Protein AF-A0A7R9AA98-F1 (afdb_monomer_lite)

Structure (mmCIF, N/CA/C/O backbone):
data_AF-A0A7R9AA98-F1
#
_entry.id   AF-A0A7R9AA98-F1
#
loop_
_atom_site.group_PDB
_atom_site.id
_atom_site.type_symbol
_atom_site.label_atom_id
_atom_site.label_alt_id
_atom_site.label_comp_id
_atom_site.label_asym_id
_atom_site.label_entity_id
_atom_site.label_seq_id
_atom_site.pdbx_PDB_ins_code
_atom_site.Cartn_x
_atom_site.Cartn_y
_atom_site.Cartn_z
_atom_site.occupancy
_atom_site.B_iso_or_equiv
_atom_site.auth_seq_id
_atom_site.auth_comp_id
_atom_site.auth_asym_id
_atom_site.auth_atom_id
_atom_site.pdbx_PDB_model_num
ATOM 1 N N . MET A 1 1 ? 6.775 -13.721 -20.027 1.00 54.47 1 MET A N 1
ATOM 2 C CA . MET A 1 1 ? 5.760 -14.195 -19.053 1.00 54.47 1 MET A CA 1
ATOM 3 C C . MET A 1 1 ? 6.266 -14.279 -17.612 1.00 54.47 1 MET A C 1
ATOM 5 O O . MET A 1 1 ? 5.524 -13.850 -16.743 1.00 54.47 1 MET A O 1
ATOM 9 N N . SER A 1 2 ? 7.478 -14.776 -17.312 1.00 56.75 2 SER A N 1
ATOM 10 C CA . SER A 1 2 ? 7.948 -14.855 -15.909 1.00 56.75 2 SER A CA 1
ATOM 11 C C . SER A 1 2 ? 8.065 -13.485 -15.224 1.00 56.75 2 SER A C 1
ATOM 13 O O . SER A 1 2 ? 7.594 -13.340 -14.107 1.00 56.75 2 SER A O 1
ATOM 15 N N . LYS A 1 3 ? 8.590 -12.465 -15.919 1.00 61.47 3 LYS A N 1
ATOM 16 C CA . LYS A 1 3 ? 8.727 -11.099 -15.374 1.00 61.47 3 LYS A CA 1
ATOM 17 C C . LYS A 1 3 ? 7.393 -10.374 -15.140 1.00 61.47 3 LYS A C 1
ATOM 19 O O . LYS A 1 3 ? 7.282 -9.539 -14.260 1.00 61.47 3 LYS A O 1
ATOM 24 N N . PHE A 1 4 ? 6.356 -10.736 -15.896 1.00 61.41 4 PHE A N 1
ATOM 25 C CA . PHE A 1 4 ? 5.006 -10.214 -15.679 1.00 61.41 4 PHE A CA 1
ATOM 26 C C . PHE A 1 4 ? 4.422 -1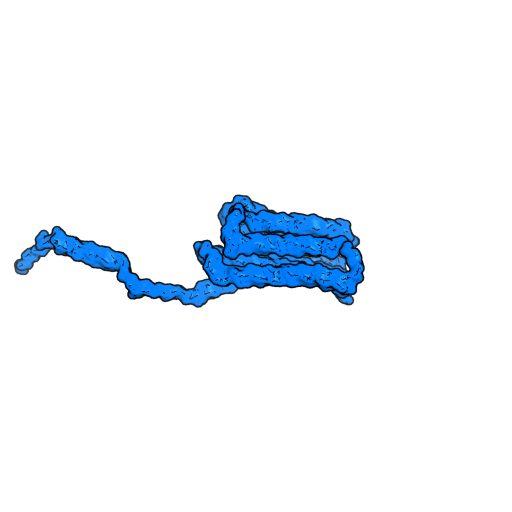0.715 -14.349 1.00 61.41 4 PHE A C 1
ATOM 28 O O . PHE A 1 4 ? 3.858 -9.936 -13.588 1.00 61.41 4 PHE A O 1
ATOM 35 N N . ARG A 1 5 ? 4.599 -12.009 -14.039 1.00 61.44 5 ARG A N 1
ATOM 36 C CA . ARG A 1 5 ? 4.101 -12.604 -12.786 1.00 61.44 5 ARG A CA 1
ATOM 37 C C . ARG A 1 5 ? 4.734 -11.961 -11.551 1.00 61.44 5 ARG A C 1
ATOM 39 O O . ARG A 1 5 ? 3.989 -11.625 -10.640 1.00 61.44 5 ARG A O 1
ATOM 46 N N . ALA A 1 6 ? 6.039 -11.703 -11.615 1.00 61.97 6 ALA A N 1
ATOM 47 C CA . ALA A 1 6 ? 6.842 -11.023 -10.595 1.00 61.97 6 ALA A CA 1
ATOM 48 C C . ALA A 1 6 ? 6.280 -9.661 -10.132 1.00 61.97 6 ALA A C 1
ATOM 50 O O . ALA A 1 6 ? 6.490 -9.252 -8.997 1.00 61.97 6 ALA A O 1
ATOM 51 N N . HIS A 1 7 ? 5.519 -8.952 -10.973 1.00 64.19 7 HIS A N 1
ATOM 52 C CA . HIS A 1 7 ? 4.905 -7.673 -10.588 1.00 64.19 7 HIS A CA 1
ATOM 53 C C . HIS A 1 7 ? 3.415 -7.781 -10.243 1.00 64.19 7 HIS A C 1
ATOM 55 O O . HIS A 1 7 ? 2.906 -6.986 -9.457 1.00 64.19 7 HIS A O 1
ATOM 61 N N . VAL A 1 8 ? 2.689 -8.773 -10.763 1.00 73.06 8 VAL A N 1
ATOM 62 C CA . VAL A 1 8 ? 1.265 -8.931 -10.421 1.00 73.06 8 VAL A CA 1
ATOM 63 C C . VAL A 1 8 ? 1.083 -9.520 -9.020 1.00 73.06 8 VAL A C 1
ATOM 65 O O . VAL A 1 8 ? 0.174 -9.093 -8.300 1.00 73.06 8 VAL A O 1
ATOM 68 N N . SER A 1 9 ? 1.936 -10.464 -8.601 1.00 75.00 9 SER A N 1
ATOM 69 C CA . SER A 1 9 ? 1.816 -11.106 -7.285 1.00 75.00 9 SER A CA 1
ATOM 70 C C . SER A 1 9 ? 2.019 -10.130 -6.113 1.00 75.00 9 SER A C 1
ATOM 72 O O . SER A 1 9 ? 1.154 -10.121 -5.229 1.00 75.00 9 SER A O 1
ATOM 74 N N . PRO A 1 10 ? 3.052 -9.257 -6.063 1.00 73.06 10 PRO A N 1
ATOM 75 C CA . PRO A 1 10 ? 3.223 -8.342 -4.936 1.00 73.06 10 PRO A CA 1
ATOM 76 C C . PRO A 1 10 ? 2.143 -7.262 -4.914 1.00 73.06 10 PRO A C 1
ATOM 78 O O . PRO A 1 10 ? 1.623 -6.922 -3.852 1.00 73.06 10 PRO A O 1
ATOM 81 N N . GLY A 1 11 ? 1.752 -6.758 -6.087 1.00 74.94 11 GLY A N 1
ATOM 82 C CA . GLY A 1 11 ? 0.711 -5.743 -6.182 1.00 74.94 11 GLY A CA 1
ATOM 83 C C . GLY A 1 11 ? -0.654 -6.250 -5.705 1.00 74.94 11 GLY A C 1
ATOM 84 O O . GLY A 1 11 ? -1.335 -5.570 -4.938 1.00 74.94 11 GLY A O 1
ATOM 85 N N . THR A 1 12 ? -1.020 -7.487 -6.059 1.00 80.94 12 THR A N 1
ATOM 86 C CA . THR A 1 12 ? -2.267 -8.118 -5.586 1.00 80.94 12 THR A CA 1
ATOM 87 C C . THR A 1 12 ? -2.264 -8.296 -4.068 1.00 80.94 12 THR A C 1
ATOM 89 O O . THR A 1 12 ? -3.269 -8.022 -3.408 1.00 80.94 12 THR A O 1
ATOM 92 N N . LEU A 1 13 ? -1.124 -8.704 -3.499 1.00 79.12 13 LEU A N 1
ATOM 93 C CA . LEU A 1 13 ? -0.964 -8.844 -2.054 1.00 79.12 13 LEU A CA 1
ATOM 94 C C . LEU A 1 13 ? -1.163 -7.504 -1.333 1.00 79.12 13 LEU A C 1
ATOM 96 O O . LEU A 1 13 ? -1.912 -7.438 -0.360 1.00 79.12 13 LEU A O 1
ATOM 100 N N . LEU A 1 14 ? -0.542 -6.432 -1.827 1.00 80.38 14 LEU A N 1
ATOM 101 C CA . LEU A 1 14 ? -0.674 -5.094 -1.244 1.00 80.38 14 LEU A CA 1
ATOM 102 C C . LEU A 1 14 ? -2.112 -4.563 -1.315 1.00 80.38 14 LEU A C 1
ATOM 104 O O . LEU A 1 14 ? -2.577 -3.961 -0.348 1.00 80.38 14 LEU A O 1
ATOM 108 N N . VAL A 1 15 ? -2.847 -4.841 -2.399 1.00 82.06 15 VAL A N 1
ATOM 109 C CA . VAL A 1 15 ? -4.281 -4.511 -2.488 1.00 82.06 15 VAL A CA 1
ATOM 110 C C . VAL A 1 15 ? -5.082 -5.265 -1.425 1.00 82.06 15 VAL A C 1
ATOM 112 O O . VAL A 1 15 ? -5.871 -4.653 -0.706 1.00 82.06 15 VAL A O 1
ATOM 115 N N . ALA A 1 16 ? -4.866 -6.575 -1.279 1.00 81.44 16 ALA A N 1
ATOM 116 C CA . ALA A 1 16 ? -5.570 -7.382 -0.282 1.00 81.44 16 ALA A CA 1
ATOM 117 C C . ALA A 1 16 ? -5.288 -6.900 1.152 1.00 81.44 16 ALA A C 1
ATOM 119 O O . ALA A 1 16 ? -6.210 -6.745 1.955 1.00 81.44 16 ALA A O 1
ATOM 120 N N . VAL A 1 17 ? -4.022 -6.599 1.452 1.00 80.62 17 VAL A N 1
ATOM 121 C CA . VAL A 1 17 ? -3.592 -6.023 2.732 1.00 80.62 17 VAL A CA 1
ATOM 122 C C . VAL A 1 17 ? -4.244 -4.656 2.966 1.00 80.62 17 VAL A C 1
ATOM 124 O O . VAL A 1 17 ? -4.801 -4.427 4.039 1.00 80.62 17 VAL A O 1
ATOM 127 N N . GLY A 1 18 ? -4.238 -3.771 1.964 1.00 77.69 18 GLY A N 1
ATOM 128 C CA . GLY A 1 18 ? -4.857 -2.447 2.048 1.00 77.69 18 GLY A CA 1
ATOM 129 C C . GLY A 1 18 ? -6.360 -2.509 2.334 1.00 77.69 18 GLY A C 1
ATOM 130 O O . GLY A 1 18 ? -6.847 -1.786 3.202 1.00 77.69 18 GLY A O 1
ATOM 131 N N . LEU A 1 19 ? -7.089 -3.420 1.676 1.00 83.50 19 LEU A N 1
ATOM 132 C CA . LEU A 1 19 ? -8.516 -3.650 1.939 1.00 83.50 19 LEU A CA 1
ATOM 133 C C . LEU A 1 19 ? -8.753 -4.161 3.366 1.00 83.50 19 LEU A C 1
ATOM 135 O O . LEU A 1 19 ? -9.662 -3.684 4.047 1.00 83.50 19 LEU A O 1
ATOM 139 N N . GLY A 1 20 ? -7.923 -5.098 3.835 1.00 79.31 20 GLY A N 1
ATOM 140 C CA . GLY A 1 20 ? -8.004 -5.631 5.196 1.00 79.31 20 GLY A CA 1
ATOM 141 C C . GLY A 1 20 ? -7.784 -4.556 6.266 1.00 79.31 20 GLY A C 1
ATOM 142 O O . GLY A 1 20 ? -8.587 -4.431 7.192 1.00 79.31 20 GLY A O 1
ATOM 143 N N . MET A 1 21 ? -6.744 -3.732 6.103 1.00 81.12 21 MET A N 1
ATOM 144 C CA . MET A 1 21 ? -6.426 -2.622 7.012 1.00 81.12 21 MET A CA 1
ATOM 145 C C . MET A 1 21 ? -7.511 -1.539 7.016 1.00 81.12 21 MET A C 1
ATOM 147 O O . MET A 1 21 ? -7.868 -1.019 8.079 1.00 81.12 21 MET A O 1
ATOM 151 N N . ALA A 1 22 ? -8.061 -1.211 5.843 1.00 81.25 22 ALA A N 1
ATOM 152 C CA . ALA A 1 22 ? -9.150 -0.251 5.728 1.00 81.25 22 ALA A CA 1
ATOM 153 C C . ALA A 1 22 ? -10.386 -0.751 6.485 1.00 81.25 22 ALA A C 1
ATOM 155 O O . ALA A 1 22 ? -10.934 -0.021 7.308 1.00 81.25 22 ALA A O 1
ATOM 156 N N . TRP A 1 23 ? -10.779 -2.012 6.279 1.00 81.81 23 TRP A N 1
ATOM 157 C CA . TRP A 1 23 ? -11.936 -2.605 6.950 1.00 81.81 23 TRP A CA 1
ATOM 158 C C . TRP A 1 23 ? -11.793 -2.543 8.474 1.00 81.81 23 TRP A C 1
ATOM 160 O O . TRP A 1 23 ? -12.709 -2.109 9.170 1.00 81.81 23 TRP A O 1
ATOM 170 N N . GLU A 1 24 ? -10.631 -2.939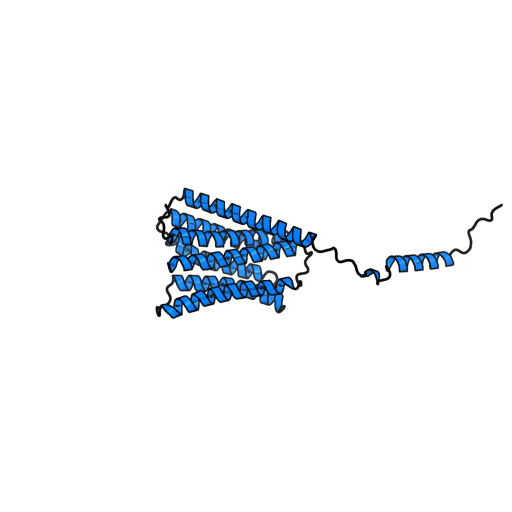 8.999 1.00 78.50 24 GLU A N 1
ATOM 171 C CA . GLU A 1 24 ? -10.348 -2.932 10.436 1.00 78.50 24 GLU A CA 1
ATOM 172 C C . GLU A 1 24 ? -10.413 -1.523 11.028 1.00 78.50 24 GLU A C 1
ATOM 174 O O . GLU A 1 24 ? -10.991 -1.323 12.098 1.00 78.50 24 GLU A O 1
ATOM 179 N N . THR A 1 25 ? -9.853 -0.541 10.322 1.00 80.38 25 THR A N 1
ATOM 180 C CA . THR A 1 25 ? -9.847 0.852 10.775 1.00 80.38 25 THR A CA 1
ATOM 181 C C . THR A 1 25 ? -11.273 1.393 10.879 1.00 80.38 25 THR A C 1
ATOM 183 O O . THR A 1 25 ? -11.637 1.976 11.901 1.00 80.38 25 THR A O 1
ATOM 186 N N . VAL A 1 26 ? -12.111 1.131 9.871 1.00 79.81 26 VAL A N 1
ATOM 187 C CA . VAL A 1 26 ? -13.520 1.549 9.869 1.00 79.81 26 VAL A CA 1
ATOM 188 C C . VAL A 1 26 ? -14.320 0.830 10.955 1.00 79.81 26 VAL A C 1
ATOM 190 O O . VAL A 1 26 ? -15.074 1.466 11.694 1.00 79.81 26 VAL A O 1
ATOM 193 N N . ALA A 1 27 ? -14.138 -0.486 11.093 1.00 77.69 27 ALA A N 1
ATOM 194 C CA . ALA A 1 27 ? -14.834 -1.275 12.104 1.00 77.69 27 ALA A CA 1
ATOM 195 C C . ALA A 1 27 ? -14.499 -0.796 13.526 1.00 77.69 27 ALA A C 1
ATOM 197 O O . ALA A 1 27 ? -15.402 -0.633 14.346 1.00 77.69 27 ALA A O 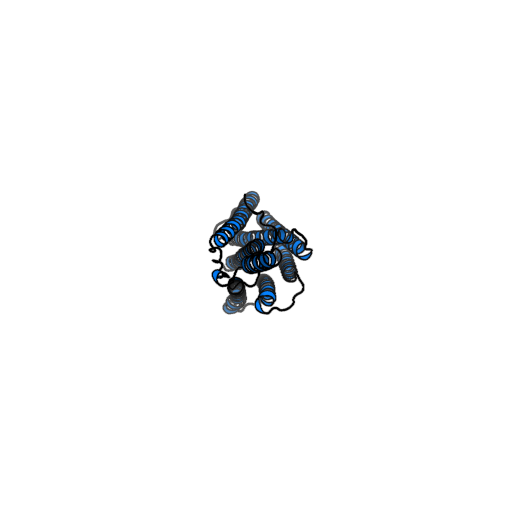1
ATOM 198 N N . ARG A 1 28 ? -13.221 -0.501 13.809 1.00 77.75 28 ARG A N 1
ATOM 199 C CA . ARG A 1 28 ? -12.773 0.035 15.106 1.00 77.75 28 ARG A CA 1
ATOM 200 C C . ARG A 1 28 ? -13.325 1.421 15.398 1.00 77.75 28 ARG A C 1
ATOM 202 O O . ARG A 1 28 ? -13.685 1.685 16.541 1.00 77.75 28 ARG A O 1
ATOM 209 N N . TRP A 1 29 ? -13.377 2.288 14.388 1.00 77.62 29 TRP A N 1
ATOM 210 C CA . TRP A 1 29 ? -13.896 3.642 14.549 1.00 77.62 29 TRP A CA 1
ATOM 211 C C . TRP A 1 29 ? -15.361 3.637 14.994 1.00 77.62 29 TRP A C 1
ATOM 213 O O . TRP A 1 29 ? -15.739 4.400 15.879 1.00 77.62 29 TRP A O 1
ATOM 223 N N . ARG A 1 30 ? -16.171 2.740 14.426 1.00 73.88 30 ARG A N 1
ATOM 224 C CA . ARG A 1 30 ? -17.608 2.675 14.712 1.00 73.88 30 ARG A CA 1
ATOM 225 C C . ARG A 1 30 ? -17.984 1.763 15.884 1.00 73.88 30 ARG A C 1
ATOM 227 O O . ARG A 1 30 ? -18.953 2.047 16.572 1.00 73.88 30 ARG A O 1
ATOM 234 N N . GLY A 1 31 ? -17.227 0.695 16.136 1.00 66.88 31 GLY A N 1
ATOM 235 C CA . GLY A 1 31 ? -17.538 -0.322 17.152 1.00 66.88 31 GLY A CA 1
ATOM 236 C C . GLY A 1 31 ? -17.145 0.021 18.597 1.00 66.88 31 GLY A C 1
ATOM 237 O O . GLY A 1 31 ? -17.044 -0.884 19.420 1.00 66.88 31 GLY A O 1
ATOM 238 N N . GLY A 1 32 ? -16.847 1.285 18.921 1.00 59.53 32 GLY A N 1
ATOM 239 C CA . GLY A 1 32 ? -16.618 1.711 20.312 1.00 59.53 32 GLY A CA 1
ATOM 240 C C . GLY A 1 32 ? -15.421 1.061 21.030 1.00 59.53 32 GLY A C 1
ATOM 241 O O . GLY A 1 32 ? -15.365 1.072 22.255 1.00 59.53 32 GLY A O 1
ATOM 242 N N . GLY A 1 33 ? -14.449 0.501 20.300 1.00 54.50 33 GLY A N 1
ATOM 243 C CA . GLY A 1 33 ? -13.164 0.061 20.861 1.00 54.50 33 GLY A CA 1
ATOM 244 C C . GLY A 1 33 ? -13.074 -1.375 21.400 1.00 54.50 33 GLY A C 1
ATOM 245 O O . GLY A 1 33 ? -11.980 -1.771 21.805 1.00 54.50 33 GLY A O 1
ATOM 246 N N . SER A 1 34 ? -14.132 -2.197 21.363 1.00 51.12 34 SER A N 1
ATOM 247 C CA . SER A 1 34 ? -14.003 -3.614 21.756 1.00 51.12 34 SER A CA 1
ATOM 248 C C . SER A 1 34 ? -13.425 -4.454 20.610 1.00 51.12 34 SER A C 1
ATOM 250 O O . SER A 1 34 ? -14.119 -4.886 19.694 1.00 51.12 34 SER A O 1
ATOM 252 N N . SER A 1 35 ? -12.110 -4.672 20.639 1.00 52.38 35 SER A N 1
ATOM 253 C CA . SER A 1 35 ? -11.333 -5.374 19.606 1.00 52.38 35 SER A CA 1
ATOM 254 C C . SER A 1 35 ? -11.452 -6.908 19.623 1.00 52.38 35 SER A C 1
ATOM 256 O O . SER A 1 35 ? -10.779 -7.573 18.836 1.00 52.38 35 SER A O 1
ATOM 258 N N . ARG A 1 36 ? -12.289 -7.488 20.494 1.00 54.97 36 ARG A N 1
ATOM 259 C CA . ARG A 1 36 ? -12.346 -8.939 20.775 1.00 54.97 36 ARG A CA 1
ATOM 260 C C . ARG A 1 36 ? -13.553 -9.654 20.158 1.00 54.97 36 ARG A C 1
ATOM 262 O O . ARG A 1 36 ? -14.116 -10.563 20.759 1.00 54.97 36 ARG A O 1
ATOM 269 N N . GLY A 1 37 ? -13.980 -9.238 18.970 1.00 56.72 37 GLY A N 1
ATOM 270 C CA . GLY A 1 37 ? -15.009 -9.965 18.227 1.00 56.72 37 GLY A CA 1
ATOM 271 C C . GLY A 1 37 ? -14.435 -11.207 17.523 1.00 56.72 37 GLY A C 1
ATOM 272 O O . GLY A 1 37 ? -13.345 -11.114 16.960 1.00 56.72 37 GLY A O 1
ATOM 273 N N . PRO A 1 38 ? -15.168 -12.336 17.439 1.00 51.94 38 PRO A N 1
ATOM 274 C CA . PRO A 1 38 ? -14.726 -13.571 16.769 1.00 51.94 38 PRO A CA 1
ATOM 275 C C . PRO A 1 38 ? -14.333 -13.385 15.287 1.00 51.94 38 PRO A C 1
ATOM 277 O O . PRO A 1 38 ? -13.627 -14.210 14.710 1.00 51.94 38 PRO A O 1
ATOM 280 N N . THR A 1 39 ? -14.743 -12.277 14.660 1.00 55.59 39 THR A N 1
ATOM 281 C CA . THR A 1 39 ? -14.409 -11.940 13.268 1.00 55.59 39 THR A CA 1
ATOM 282 C C . THR A 1 39 ? -13.005 -11.352 13.075 1.00 55.59 39 THR A C 1
ATOM 284 O O . THR A 1 39 ? -12.576 -11.215 11.928 1.00 55.59 39 THR A O 1
ATOM 287 N N . SER A 1 40 ? -12.269 -11.002 14.139 1.00 57.06 40 SER A N 1
ATOM 288 C CA . SER A 1 40 ? -10.871 -10.549 14.024 1.00 57.06 40 SER A CA 1
ATOM 289 C C . SER A 1 40 ? -9.918 -11.716 13.723 1.00 57.06 40 SER A C 1
ATOM 291 O O . SER A 1 40 ? -9.040 -11.587 12.868 1.00 57.06 40 SER A O 1
ATOM 293 N N . HIS A 1 41 ? -10.177 -12.879 14.327 1.00 60.69 41 HIS A N 1
ATOM 294 C CA . HIS A 1 41 ? -9.330 -14.071 14.272 1.00 60.69 41 HIS A CA 1
ATOM 295 C C . HIS A 1 41 ? -9.242 -14.696 12.870 1.00 60.69 41 HIS A C 1
ATOM 297 O O . HIS A 1 41 ? -8.161 -14.933 12.332 1.00 60.69 41 HIS A O 1
ATOM 303 N N . ALA A 1 42 ? -10.385 -14.913 12.209 1.00 59.59 42 ALA A N 1
ATOM 304 C CA . ALA A 1 42 ? -10.419 -15.515 10.870 1.00 59.59 42 ALA A CA 1
ATOM 305 C C . ALA A 1 42 ? -9.681 -14.669 9.809 1.00 59.59 42 ALA A C 1
ATOM 307 O O . ALA A 1 42 ? -9.165 -15.200 8.827 1.00 59.59 42 ALA A O 1
ATOM 308 N N . ARG A 1 43 ? -9.600 -13.348 10.010 1.00 57.31 43 ARG A N 1
ATOM 309 C CA . ARG A 1 43 ? -9.036 -12.400 9.038 1.00 57.31 43 ARG A CA 1
ATOM 310 C C . ARG A 1 43 ? -7.512 -12.354 9.072 1.00 57.31 43 ARG A C 1
ATOM 312 O O . ARG A 1 43 ? -6.899 -12.375 8.006 1.00 57.31 43 ARG A O 1
ATOM 319 N N . GLY A 1 44 ? -6.907 -12.352 10.264 1.00 62.31 44 GLY A N 1
ATOM 320 C CA . GLY A 1 44 ? -5.451 -12.458 10.411 1.00 62.31 44 GLY A CA 1
ATOM 321 C C . GLY A 1 44 ? -4.917 -13.730 9.748 1.00 62.31 44 GLY A C 1
ATOM 322 O O . GLY A 1 44 ? -3.966 -13.682 8.967 1.00 62.31 44 GLY A O 1
ATOM 323 N N . HIS A 1 45 ? -5.610 -14.853 9.952 1.00 67.75 45 HIS A N 1
ATOM 324 C CA . HIS A 1 45 ? -5.261 -16.125 9.324 1.00 67.75 45 HIS A CA 1
ATOM 325 C C . HIS A 1 45 ? -5.341 -16.089 7.792 1.00 67.75 45 HIS A C 1
ATOM 327 O O . HIS A 1 45 ? -4.414 -16.564 7.142 1.00 67.75 45 HIS A O 1
ATOM 333 N N . CYS A 1 46 ? -6.374 -15.480 7.193 1.00 65.12 46 CYS A N 1
ATOM 334 C CA . CYS A 1 46 ? -6.456 -15.341 5.733 1.00 65.12 46 CYS A CA 1
ATOM 335 C C . CYS A 1 46 ? -5.272 -14.555 5.155 1.00 65.12 46 CYS A C 1
ATOM 337 O O . CYS A 1 46 ? -4.684 -14.977 4.160 1.00 65.12 46 CYS A O 1
ATOM 339 N N . VAL A 1 47 ? -4.887 -13.441 5.785 1.00 64.56 47 VAL A N 1
ATOM 340 C CA . VAL A 1 47 ? -3.750 -12.637 5.314 1.00 64.56 47 VAL A CA 1
ATOM 341 C C . VAL A 1 47 ? -2.433 -13.401 5.480 1.00 64.56 47 VAL A C 1
ATOM 343 O O . VAL A 1 47 ? -1.626 -13.377 4.552 1.00 64.56 47 VAL A O 1
ATOM 346 N N . ILE A 1 48 ? -2.230 -14.141 6.583 1.00 68.25 48 ILE A N 1
ATOM 347 C CA . ILE A 1 48 ? -1.066 -15.037 6.716 1.00 68.25 48 ILE A CA 1
ATOM 348 C C . ILE A 1 48 ? -1.058 -16.055 5.586 1.00 68.25 48 ILE A C 1
ATOM 350 O O . ILE A 1 48 ? -0.032 -16.213 4.938 1.00 68.25 48 ILE A O 1
ATOM 354 N N . ILE A 1 49 ? -2.169 -16.762 5.363 1.00 72.75 49 ILE A N 1
ATOM 355 C CA . ILE A 1 49 ? -2.234 -17.834 4.367 1.00 72.75 49 ILE A CA 1
ATOM 356 C C . ILE A 1 49 ? -1.877 -17.276 2.992 1.00 72.75 49 ILE A C 1
ATOM 358 O O . ILE A 1 49 ? -1.070 -17.878 2.296 1.00 72.75 49 ILE A O 1
ATOM 362 N N . VAL A 1 50 ? -2.395 -16.100 2.627 1.00 69.38 50 VAL A N 1
ATOM 363 C CA . VAL A 1 50 ? -2.056 -15.445 1.358 1.00 69.38 50 VAL A CA 1
ATOM 364 C C . VAL A 1 50 ? -0.585 -15.011 1.320 1.00 69.38 50 VAL A C 1
ATOM 366 O O . VAL A 1 50 ? 0.074 -15.242 0.310 1.00 69.38 50 VAL A O 1
ATOM 369 N N . CYS A 1 51 ? -0.034 -14.444 2.400 1.00 67.38 51 CYS A N 1
ATOM 370 C CA . CYS A 1 51 ? 1.383 -14.053 2.470 1.00 67.38 51 CYS A CA 1
ATOM 371 C C . CYS A 1 51 ? 2.327 -15.259 2.394 1.00 67.38 51 CYS A C 1
ATOM 373 O O . CYS A 1 51 ? 3.310 -15.225 1.661 1.00 67.38 51 CYS A O 1
ATOM 375 N N . LEU A 1 52 ? 2.034 -16.328 3.140 1.00 73.00 52 LEU A N 1
ATOM 376 C CA . LEU A 1 52 ? 2.798 -17.571 3.131 1.00 73.00 52 LEU A CA 1
ATOM 377 C C . LEU A 1 52 ? 2.671 -18.269 1.786 1.00 73.00 52 LEU A C 1
ATOM 379 O O . LEU A 1 52 ? 3.676 -18.738 1.274 1.00 73.00 52 LEU A O 1
ATOM 383 N N . LEU A 1 53 ? 1.478 -18.307 1.190 1.00 72.56 53 LEU A N 1
ATOM 384 C CA . LEU A 1 53 ? 1.289 -18.868 -0.141 1.00 72.56 53 LEU A CA 1
ATOM 385 C C . LEU A 1 53 ? 2.074 -18.062 -1.175 1.00 72.56 53 LEU A C 1
ATOM 387 O O . LEU A 1 53 ? 2.763 -18.668 -1.981 1.00 72.56 53 LEU A O 1
ATOM 391 N N . ALA A 1 54 ? 2.046 -16.728 -1.122 1.00 68.56 54 ALA A N 1
ATOM 392 C CA . ALA A 1 54 ? 2.846 -15.878 -2.003 1.00 68.56 54 ALA A CA 1
ATOM 393 C C . ALA A 1 54 ? 4.352 -16.128 -1.816 1.00 68.56 54 ALA A C 1
ATOM 395 O O . ALA A 1 54 ? 5.057 -16.368 -2.792 1.00 68.56 54 ALA A O 1
ATOM 396 N N . LEU A 1 55 ? 4.831 -16.169 -0.568 1.00 72.69 55 LEU A N 1
ATOM 397 C CA . LEU A 1 55 ? 6.234 -16.438 -0.253 1.00 72.69 55 LEU A CA 1
ATOM 398 C C . LEU A 1 55 ? 6.660 -17.842 -0.699 1.00 72.69 55 LEU A C 1
ATOM 400 O O . LEU A 1 55 ? 7.726 -18.001 -1.277 1.00 72.69 55 LEU A O 1
ATOM 404 N N . VAL A 1 56 ? 5.841 -18.863 -0.448 1.00 75.94 56 VAL A N 1
ATOM 405 C CA . VAL A 1 56 ? 6.098 -20.245 -0.873 1.00 75.94 56 VAL A CA 1
ATOM 406 C C . VAL A 1 56 ? 6.040 -20.346 -2.391 1.00 75.94 56 VAL A C 1
ATOM 408 O O . VAL A 1 56 ? 6.903 -20.990 -2.974 1.00 75.94 56 VAL A O 1
ATOM 411 N N . CYS A 1 57 ? 5.083 -19.695 -3.051 1.00 70.19 57 CYS A N 1
ATOM 412 C CA . CYS A 1 57 ? 5.025 -19.634 -4.505 1.00 70.19 57 CYS A CA 1
ATOM 413 C C . CYS A 1 57 ? 6.317 -19.044 -5.071 1.00 70.19 57 CYS A C 1
ATOM 415 O O . CYS A 1 57 ? 6.915 -19.671 -5.937 1.00 70.19 57 CYS A O 1
ATOM 417 N N . GLU A 1 58 ? 6.811 -17.923 -4.550 1.00 69.12 58 GLU A N 1
ATOM 418 C CA . GLU A 1 58 ? 8.063 -17.351 -5.053 1.00 69.12 58 GLU A CA 1
ATOM 419 C C . GLU A 1 58 ? 9.290 -18.183 -4.664 1.00 69.12 58 GLU A C 1
ATOM 421 O O . GLU A 1 58 ? 10.120 -18.533 -5.496 1.00 69.12 58 GLU A O 1
ATOM 426 N N . VAL A 1 59 ? 9.415 -18.606 -3.410 1.00 70.94 59 VAL A N 1
ATOM 427 C CA . VAL A 1 59 ? 10.600 -19.351 -2.971 1.00 70.94 59 VAL A CA 1
ATOM 428 C C . VAL A 1 59 ? 10.652 -20.745 -3.595 1.00 70.94 59 VAL A C 1
ATOM 430 O O . VAL A 1 59 ? 11.729 -21.182 -3.988 1.00 70.94 59 VAL A O 1
ATOM 433 N N . VAL A 1 60 ? 9.527 -21.455 -3.695 1.00 69.44 60 VAL A N 1
ATOM 434 C CA . VAL A 1 60 ? 9.476 -22.854 -4.151 1.00 69.44 60 VAL A CA 1
ATOM 435 C C . VAL A 1 60 ? 9.257 -22.954 -5.655 1.00 69.44 60 VAL A C 1
ATOM 437 O O . VAL A 1 60 ? 9.970 -23.722 -6.299 1.00 69.44 60 VAL A O 1
ATOM 440 N N . LEU A 1 61 ? 8.329 -22.194 -6.250 1.00 65.62 61 LEU A N 1
ATOM 441 C CA . LEU A 1 61 ? 8.077 -22.305 -7.695 1.00 65.62 61 LEU A CA 1
ATOM 442 C C . LEU A 1 61 ? 9.184 -21.637 -8.513 1.00 65.62 61 LEU A C 1
ATOM 444 O O . LEU A 1 61 ? 9.508 -22.126 -9.593 1.00 65.62 61 LEU A O 1
ATOM 448 N N . PHE A 1 62 ? 9.809 -20.569 -8.014 1.00 62.59 62 PHE A N 1
ATOM 449 C CA . PHE A 1 62 ? 10.903 -19.929 -8.746 1.00 62.59 62 PHE A CA 1
ATOM 450 C C . PHE A 1 62 ? 12.244 -20.656 -8.551 1.00 62.59 62 PHE A C 1
ATOM 452 O O . PHE A 1 62 ? 12.989 -20.793 -9.523 1.00 62.59 62 PHE A O 1
ATOM 459 N N . ARG A 1 63 ? 12.534 -21.220 -7.361 1.00 62.94 63 ARG A N 1
ATOM 460 C CA . ARG A 1 63 ? 13.737 -22.063 -7.156 1.00 62.94 63 ARG A CA 1
ATOM 461 C C . ARG A 1 63 ? 13.613 -23.452 -7.771 1.00 62.94 63 ARG A C 1
ATOM 463 O O . ARG A 1 63 ? 14.546 -23.912 -8.425 1.00 62.94 63 ARG A O 1
ATOM 470 N N . GLY A 1 64 ? 12.488 -24.130 -7.540 1.00 52.66 64 GLY A N 1
ATOM 471 C CA . GLY A 1 64 ? 12.333 -25.558 -7.825 1.00 52.66 64 GLY A CA 1
ATOM 472 C C . GLY A 1 64 ? 12.398 -25.906 -9.310 1.00 52.66 64 GLY A C 1
ATOM 473 O O . GLY A 1 64 ? 12.801 -27.010 -9.657 1.00 52.66 64 GLY A O 1
ATOM 474 N N . PHE A 1 65 ? 12.055 -24.960 -10.189 1.00 57.50 65 PHE A N 1
ATOM 475 C CA . PHE A 1 65 ? 12.001 -25.206 -11.630 1.00 57.50 65 PHE A CA 1
ATOM 476 C C . PHE A 1 65 ? 13.214 -24.710 -12.421 1.00 57.50 65 PHE A C 1
ATOM 478 O O . PHE A 1 65 ? 13.369 -25.127 -13.566 1.00 57.50 65 PHE A O 1
ATOM 485 N N . ARG A 1 66 ? 14.061 -23.830 -11.866 1.00 59.97 66 ARG A N 1
ATOM 486 C CA . ARG A 1 66 ? 15.160 -23.220 -12.639 1.00 59.97 66 ARG A CA 1
ATOM 487 C C . ARG A 1 66 ? 16.560 -23.704 -12.295 1.00 59.97 66 ARG A C 1
ATOM 489 O O . ARG A 1 66 ? 17.416 -23.601 -13.159 1.00 59.97 66 ARG A O 1
ATOM 496 N N . GLY A 1 67 ? 16.815 -24.219 -11.091 1.00 66.00 67 GLY A N 1
ATOM 497 C CA . GLY A 1 67 ? 18.164 -24.665 -10.704 1.00 66.00 67 GLY A CA 1
ATOM 498 C C . GLY A 1 67 ? 19.248 -23.569 -10.718 1.00 66.00 67 GLY A C 1
ATOM 499 O O . GLY A 1 67 ? 20.407 -23.872 -10.452 1.00 66.00 67 GLY A O 1
ATOM 500 N N . ASP A 1 68 ? 18.882 -22.315 -10.997 1.00 64.88 68 ASP A N 1
ATOM 501 C CA . ASP A 1 68 ? 19.790 -21.174 -11.089 1.00 64.88 68 ASP A CA 1
ATOM 502 C C . ASP A 1 68 ? 20.026 -20.517 -9.721 1.00 64.88 68 ASP A C 1
ATOM 504 O O . ASP A 1 68 ? 19.170 -20.518 -8.829 1.00 64.88 68 ASP A O 1
ATOM 508 N N . SER A 1 69 ? 21.198 -19.894 -9.575 1.00 73.31 69 SER A N 1
ATOM 509 C CA . SER A 1 69 ? 21.498 -18.969 -8.478 1.00 73.31 69 SER A CA 1
ATOM 510 C C . SER A 1 69 ? 20.483 -17.819 -8.437 1.00 73.31 69 SER A C 1
ATOM 512 O O . SER A 1 69 ? 20.069 -17.326 -9.485 1.00 73.31 69 SER A O 1
ATOM 514 N N . MET A 1 70 ? 20.103 -17.363 -7.236 1.00 70.75 70 MET A N 1
ATOM 515 C CA . MET A 1 70 ? 19.120 -16.282 -7.074 1.00 70.75 70 MET A CA 1
ATOM 516 C C . MET A 1 70 ? 19.559 -15.015 -7.819 1.00 70.75 70 MET A C 1
ATOM 518 O O . MET A 1 70 ? 20.632 -14.477 -7.543 1.00 70.75 70 MET A O 1
ATOM 522 N N . SER A 1 71 ? 18.714 -14.521 -8.730 1.00 78.69 71 SER A N 1
ATOM 523 C CA . SER A 1 71 ? 18.895 -13.184 -9.297 1.00 78.69 71 SER A CA 1
ATOM 524 C C . SER A 1 71 ? 18.654 -12.127 -8.219 1.00 78.69 71 SER A C 1
ATOM 526 O O . SER A 1 71 ? 17.909 -12.359 -7.264 1.00 78.69 71 SER A O 1
ATOM 528 N N . VAL A 1 72 ? 19.254 -10.947 -8.389 1.00 77.62 72 VAL A N 1
ATOM 529 C CA . VAL A 1 72 ? 19.023 -9.801 -7.495 1.00 77.62 72 VAL A CA 1
ATOM 530 C C . VAL A 1 72 ? 17.528 -9.480 -7.411 1.00 77.62 72 VAL A C 1
ATOM 532 O O . VAL A 1 72 ? 17.006 -9.359 -6.312 1.00 77.62 72 VAL A O 1
ATOM 535 N N . GLU A 1 73 ? 16.828 -9.468 -8.548 1.00 74.88 73 GLU A N 1
ATOM 536 C CA . GLU A 1 73 ? 15.375 -9.240 -8.653 1.00 74.88 73 GLU A CA 1
ATOM 537 C C . GLU A 1 73 ? 14.579 -10.200 -7.741 1.00 74.88 73 GLU A C 1
ATOM 539 O O . GLU A 1 73 ? 13.746 -9.771 -6.945 1.00 74.88 73 GLU A O 1
ATOM 544 N N . THR A 1 74 ? 14.920 -11.495 -7.760 1.00 76.44 74 THR A N 1
ATOM 545 C CA . THR A 1 74 ? 14.267 -12.514 -6.914 1.00 76.44 74 THR A CA 1
ATOM 546 C C . THR A 1 74 ? 14.509 -12.242 -5.426 1.00 76.44 74 THR A C 1
ATOM 548 O O . THR A 1 74 ? 13.624 -12.425 -4.594 1.00 76.44 74 THR A O 1
ATOM 551 N N . VAL A 1 75 ? 15.718 -11.801 -5.060 1.00 79.31 75 VAL A N 1
ATOM 552 C CA . VAL A 1 75 ? 16.039 -11.457 -3.667 1.00 79.31 75 VAL A CA 1
ATOM 553 C C . VAL A 1 75 ? 15.229 -10.244 -3.212 1.00 79.31 75 VAL A C 1
ATOM 555 O O . VAL A 1 75 ? 14.718 -10.251 -2.094 1.00 79.31 75 VAL A O 1
ATOM 558 N N . GLN A 1 76 ? 15.072 -9.231 -4.067 1.00 81.12 76 GLN A N 1
ATOM 559 C CA . GLN A 1 76 ? 14.273 -8.043 -3.760 1.00 81.12 76 GLN A CA 1
ATOM 560 C C . GLN A 1 76 ? 12.806 -8.411 -3.492 1.00 81.12 76 GLN A C 1
ATOM 562 O O . GLN A 1 76 ? 12.232 -7.963 -2.499 1.00 81.12 76 GLN A O 1
ATOM 567 N N . GLU A 1 77 ? 12.228 -9.292 -4.309 1.00 76.56 77 GLU A N 1
ATOM 568 C CA . GLU A 1 77 ? 10.870 -9.811 -4.113 1.00 76.56 77 GLU A CA 1
ATOM 569 C C . GLU A 1 77 ? 10.739 -10.599 -2.803 1.00 76.56 77 GLU A C 1
ATOM 571 O O . GLU A 1 77 ? 9.841 -10.336 -2.005 1.00 76.56 77 GLU A O 1
ATOM 576 N N . VAL A 1 78 ? 11.667 -11.518 -2.518 1.00 79.94 78 VAL A N 1
ATOM 577 C CA . VAL A 1 78 ? 11.664 -12.287 -1.261 1.00 79.94 78 VAL A CA 1
ATOM 578 C C . VAL A 1 78 ? 11.755 -11.366 -0.041 1.00 79.94 78 VAL A C 1
ATOM 580 O O . VAL A 1 78 ? 11.045 -11.583 0.942 1.00 79.94 78 VAL A O 1
ATOM 583 N N . VAL A 1 79 ? 12.590 -10.324 -0.096 1.00 83.25 79 VAL A N 1
ATOM 584 C CA . VAL A 1 79 ? 12.704 -9.328 0.980 1.00 83.25 79 VAL A CA 1
ATOM 585 C C . VAL A 1 79 ? 11.397 -8.550 1.144 1.00 83.25 79 VAL A C 1
ATOM 587 O O . VAL A 1 79 ? 10.931 -8.382 2.271 1.00 83.25 79 VAL A O 1
ATOM 590 N N . LEU A 1 80 ? 10.768 -8.131 0.043 1.00 81.88 80 LEU A N 1
ATOM 591 C CA . LEU A 1 80 ? 9.462 -7.467 0.047 1.00 81.88 80 LEU A CA 1
ATOM 592 C C . LEU A 1 80 ? 8.390 -8.334 0.728 1.00 81.88 80 LEU A C 1
ATOM 594 O O . LEU A 1 80 ? 7.724 -7.872 1.658 1.00 81.88 80 LEU A O 1
ATOM 598 N N . TYR A 1 81 ? 8.254 -9.600 0.322 1.00 80.25 81 TYR A N 1
ATOM 599 C CA . TYR A 1 81 ? 7.312 -10.535 0.945 1.00 80.25 81 TYR A CA 1
ATOM 600 C C . TYR A 1 81 ? 7.646 -10.812 2.408 1.00 80.25 81 TYR A C 1
ATOM 602 O O . TYR A 1 81 ? 6.738 -10.901 3.234 1.00 80.25 81 TYR A O 1
ATOM 610 N N . GLY A 1 82 ? 8.934 -10.902 2.746 1.00 82.94 82 GLY A N 1
ATOM 611 C CA . GLY A 1 82 ? 9.401 -11.060 4.120 1.00 82.94 82 GLY A CA 1
ATOM 612 C C . GLY A 1 82 ? 8.945 -9.915 5.025 1.00 82.94 82 GLY A C 1
ATOM 613 O O . GLY A 1 82 ? 8.450 -10.164 6.124 1.00 82.94 82 GLY A O 1
ATOM 614 N N . TRP A 1 83 ? 9.025 -8.670 4.550 1.00 83.31 83 TRP A N 1
ATOM 615 C CA . TRP A 1 83 ? 8.540 -7.503 5.292 1.00 83.31 83 TRP A CA 1
ATOM 616 C C . TRP A 1 83 ? 7.023 -7.506 5.484 1.00 83.31 83 TRP A C 1
ATOM 618 O O . TRP A 1 83 ? 6.547 -7.242 6.590 1.00 83.31 83 TRP A O 1
ATOM 628 N N . VAL A 1 84 ? 6.258 -7.835 4.438 1.00 79.06 84 VAL A N 1
ATOM 629 C CA . VAL A 1 84 ? 4.792 -7.937 4.540 1.00 79.06 84 VAL A CA 1
ATOM 630 C C . VAL A 1 84 ? 4.397 -9.053 5.510 1.00 79.06 84 VAL A C 1
ATOM 632 O O . VAL A 1 84 ? 3.540 -8.844 6.368 1.00 79.06 84 VAL A O 1
ATOM 635 N N . LEU A 1 85 ? 5.060 -10.210 5.439 1.00 81.19 85 LEU A N 1
ATOM 636 C CA . LEU A 1 85 ? 4.831 -11.318 6.361 1.00 81.19 85 LEU A CA 1
ATOM 637 C C . LEU A 1 85 ? 5.133 -10.913 7.808 1.00 81.19 85 LEU A C 1
ATOM 639 O O . LEU A 1 85 ? 4.319 -11.172 8.690 1.00 81.19 85 LEU A O 1
ATOM 643 N N . LEU A 1 86 ? 6.264 -10.246 8.059 1.00 83.06 86 LEU A N 1
ATOM 644 C CA . LEU A 1 86 ? 6.641 -9.792 9.400 1.00 83.06 86 LEU A CA 1
ATOM 645 C C . LEU A 1 86 ? 5.603 -8.830 9.993 1.00 83.06 86 LEU A C 1
ATOM 647 O O . LEU A 1 86 ? 5.233 -8.961 11.159 1.00 83.06 86 LEU A O 1
ATOM 651 N N . MET A 1 87 ? 5.100 -7.896 9.185 1.00 81.75 87 MET A N 1
ATOM 652 C CA . MET A 1 87 ? 4.040 -6.965 9.578 1.00 81.75 87 MET A CA 1
ATOM 653 C C . MET A 1 87 ? 2.749 -7.702 9.977 1.00 81.75 87 MET A C 1
ATOM 655 O O . MET A 1 87 ? 2.151 -7.382 11.006 1.00 81.75 87 MET A O 1
ATOM 659 N N . VAL A 1 88 ? 2.335 -8.709 9.202 1.00 77.25 88 VAL A N 1
ATOM 660 C CA . VAL A 1 88 ? 1.131 -9.517 9.478 1.00 77.25 88 VAL A CA 1
ATOM 661 C C . VAL A 1 88 ? 1.317 -10.387 10.722 1.00 77.25 88 VAL A C 1
ATOM 663 O O . VAL A 1 88 ? 0.424 -10.464 11.564 1.00 77.25 88 VAL A O 1
ATOM 666 N N . LEU A 1 89 ? 2.493 -10.997 10.889 1.00 81.56 89 LEU A N 1
ATOM 667 C CA . LEU A 1 89 ? 2.827 -11.768 12.087 1.00 81.56 89 LEU A CA 1
ATOM 668 C C . LEU A 1 89 ? 2.784 -10.894 13.343 1.00 81.56 89 LEU A C 1
ATOM 670 O O . LEU A 1 89 ? 2.197 -11.300 14.341 1.00 81.56 89 LEU A O 1
ATOM 674 N N . ALA A 1 90 ? 3.336 -9.678 13.290 1.00 79.94 90 ALA A N 1
ATOM 675 C CA . ALA A 1 90 ? 3.286 -8.745 14.412 1.00 79.94 90 ALA A CA 1
ATOM 676 C C . ALA A 1 90 ? 1.840 -8.415 14.821 1.00 79.94 90 ALA A C 1
ATOM 678 O O . ALA A 1 90 ? 1.523 -8.413 16.010 1.00 79.94 90 ALA A O 1
ATOM 679 N N . GLN A 1 91 ? 0.946 -8.197 13.852 1.00 76.19 91 GLN A N 1
ATOM 680 C CA . GLN A 1 91 ? -0.474 -7.947 14.121 1.00 76.19 91 GLN A CA 1
ATOM 681 C C . GLN A 1 91 ? -1.140 -9.114 14.863 1.00 76.19 91 GLN A C 1
ATOM 683 O O . GLN A 1 91 ? -1.940 -8.901 15.772 1.00 76.19 91 GLN A O 1
ATOM 688 N N . ILE A 1 92 ? -0.784 -10.344 14.509 1.00 76.00 92 ILE A N 1
ATOM 689 C CA . ILE A 1 92 ? -1.402 -11.564 15.037 1.00 76.00 92 ILE A CA 1
ATOM 690 C C . ILE A 1 92 ? -0.831 -11.935 16.396 1.00 76.00 92 ILE A C 1
ATOM 692 O O . ILE A 1 92 ? -1.583 -12.281 17.298 1.00 76.00 92 ILE A O 1
ATOM 696 N N . CYS A 1 93 ? 0.474 -11.766 16.597 1.00 80.50 93 CYS A N 1
ATOM 697 C CA . CYS A 1 93 ? 1.089 -11.865 17.917 1.00 80.50 93 CYS A CA 1
ATOM 698 C C . CYS A 1 93 ? 0.396 -10.954 18.944 1.00 80.50 93 CYS A C 1
ATOM 700 O O . CYS A 1 93 ? 0.172 -11.365 20.083 1.00 80.50 93 CYS A O 1
ATOM 702 N N . VAL A 1 94 ? 0.010 -9.744 18.527 1.00 74.38 94 VAL A N 1
ATOM 703 C CA . VAL A 1 94 ? -0.757 -8.811 19.363 1.00 74.38 94 VAL A CA 1
ATOM 704 C C . VAL A 1 94 ? -2.212 -9.258 19.530 1.00 74.38 94 VAL A C 1
ATOM 706 O O . VAL A 1 94 ? -2.723 -9.239 20.647 1.00 74.38 94 VAL A O 1
ATOM 709 N N . ALA A 1 95 ? -2.888 -9.639 18.442 1.00 71.69 95 ALA A N 1
ATOM 710 C CA . ALA A 1 95 ? -4.323 -9.931 18.451 1.00 71.69 95 ALA A CA 1
ATOM 711 C C . ALA A 1 95 ? -4.684 -11.277 19.109 1.00 71.69 95 ALA A C 1
ATOM 713 O O . ALA A 1 95 ? -5.638 -11.337 19.878 1.00 71.69 95 ALA A O 1
ATOM 714 N N . GLU A 1 96 ? -3.926 -12.334 18.816 1.00 74.62 96 GLU A N 1
ATOM 715 C CA . GLU A 1 96 ? -4.218 -13.721 19.210 1.00 74.62 96 GLU A CA 1
ATOM 716 C C . GLU A 1 96 ? -3.534 -14.111 20.514 1.00 74.62 96 GLU A C 1
ATOM 718 O O . GLU A 1 96 ? -4.139 -14.672 21.423 1.00 74.62 96 GLU A O 1
ATOM 723 N N . PHE A 1 97 ? -2.237 -13.823 20.596 1.00 76.38 97 PHE A N 1
ATOM 724 C CA . PHE A 1 97 ? -1.385 -14.348 21.658 1.00 76.38 97 PHE A CA 1
ATOM 725 C C . PHE A 1 97 ? -1.262 -13.382 22.835 1.00 76.38 97 PHE A C 1
ATOM 727 O O . PHE A 1 97 ? -0.613 -13.705 23.828 1.00 76.38 97 PHE A O 1
ATOM 734 N N . GLY A 1 98 ? -1.860 -12.189 22.725 1.00 73.38 98 GLY A N 1
ATOM 735 C CA . GLY A 1 98 ? -1.776 -11.148 23.745 1.00 73.38 98 GLY A CA 1
ATOM 736 C C . GLY A 1 98 ? -0.336 -10.755 24.071 1.00 73.38 98 GLY A C 1
ATOM 737 O O . GLY A 1 98 ? -0.072 -10.300 25.183 1.00 73.38 98 GLY A O 1
ATOM 738 N N . ILE A 1 99 ? 0.603 -10.964 23.136 1.00 81.19 99 ILE A N 1
ATOM 739 C CA . ILE A 1 99 ? 2.012 -10.656 23.362 1.00 81.19 99 ILE A CA 1
ATOM 740 C C . ILE A 1 99 ? 2.110 -9.140 23.558 1.00 81.19 99 ILE A C 1
ATOM 742 O O . ILE A 1 99 ? 1.675 -8.389 22.677 1.00 81.19 99 ILE A O 1
ATOM 746 N N . PRO A 1 100 ? 2.652 -8.671 24.697 1.00 77.56 100 PRO A N 1
ATOM 747 C CA . PRO A 1 100 ? 2.693 -7.255 25.019 1.00 77.56 100 PRO A CA 1
ATOM 748 C C . PRO A 1 100 ? 3.745 -6.565 24.152 1.00 77.56 100 PRO A C 1
ATOM 750 O O . PRO A 1 100 ? 4.899 -6.395 24.540 1.00 77.56 100 PRO A O 1
ATOM 753 N N . PHE A 1 101 ? 3.345 -6.165 22.950 1.00 78.94 101 PHE A N 1
ATOM 754 C CA . PHE A 1 101 ? 4.111 -5.217 22.161 1.00 78.94 101 PHE A CA 1
ATOM 755 C C . PHE A 1 101 ? 3.888 -3.801 22.696 1.00 78.94 101 PHE A C 1
ATOM 757 O O . PHE A 1 101 ? 2.782 -3.479 23.146 1.00 78.94 101 PHE A O 1
ATOM 764 N N . PRO A 1 102 ? 4.906 -2.928 22.615 1.00 81.50 102 PRO A N 1
ATOM 765 C CA . PRO A 1 102 ? 4.703 -1.506 22.820 1.00 81.50 102 PRO A CA 1
ATOM 766 C C . PRO A 1 102 ? 3.500 -0.989 22.009 1.00 81.50 102 PRO A C 1
ATOM 768 O O . PRO A 1 102 ? 3.262 -1.435 20.877 1.00 81.50 102 PRO A O 1
ATOM 771 N N . PRO A 1 103 ? 2.725 -0.032 22.548 1.00 77.56 103 PRO A N 1
ATOM 772 C CA . PRO A 1 103 ? 1.665 0.606 21.785 1.00 77.56 103 PRO A CA 1
ATOM 773 C C . PRO A 1 103 ? 2.206 1.084 20.436 1.00 77.56 103 PRO A C 1
ATOM 775 O O . PRO A 1 103 ? 3.269 1.699 20.375 1.00 77.56 103 PRO A O 1
ATOM 778 N N . ARG A 1 104 ? 1.465 0.811 19.356 1.00 81.88 104 ARG A N 1
ATOM 779 C CA . ARG A 1 104 ? 1.810 1.225 17.980 1.00 81.88 104 ARG A CA 1
ATOM 780 C C . ARG A 1 104 ? 3.034 0.533 17.372 1.00 81.88 104 ARG A C 1
ATOM 782 O O . ARG A 1 104 ? 3.477 0.952 16.305 1.00 81.88 104 ARG A O 1
ATOM 789 N N . SER A 1 105 ? 3.531 -0.563 17.954 1.00 84.50 105 SER A N 1
ATOM 790 C CA . SER A 1 105 ? 4.554 -1.391 17.296 1.00 84.50 105 SER A CA 1
ATOM 791 C C . SER A 1 105 ? 4.153 -1.804 15.881 1.00 84.50 105 SER A C 1
ATOM 793 O O . SER A 1 105 ? 4.999 -1.808 14.997 1.00 84.50 105 SER A O 1
ATOM 795 N N . PHE A 1 106 ? 2.864 -2.063 15.631 1.00 83.62 106 PHE A N 1
ATOM 796 C CA . PHE A 1 106 ? 2.364 -2.337 14.283 1.00 83.62 106 PHE A CA 1
ATOM 797 C C . PHE A 1 106 ? 2.715 -1.220 13.290 1.00 83.62 106 PHE A C 1
ATOM 799 O O . PHE A 1 106 ? 3.334 -1.491 12.266 1.00 83.62 106 PHE A O 1
ATOM 806 N N . SER A 1 107 ? 2.405 0.039 13.610 1.00 88.19 107 SER A N 1
ATOM 807 C CA . SER A 1 107 ? 2.707 1.180 12.739 1.00 88.19 107 SER A CA 1
ATOM 808 C C . SER A 1 107 ? 4.219 1.368 12.541 1.00 88.19 107 SER A C 1
ATOM 810 O O . SER A 1 107 ? 4.643 1.752 11.454 1.00 88.19 107 SER A O 1
ATOM 812 N N . VAL A 1 108 ? 5.046 1.015 13.537 1.00 90.50 108 VAL A N 1
ATOM 813 C CA . VAL A 1 108 ? 6.515 0.977 13.393 1.00 90.50 108 VAL A CA 1
ATOM 814 C C . VAL A 1 108 ? 6.950 -0.097 12.393 1.00 90.50 108 VAL A C 1
ATOM 816 O O . VAL A 1 108 ? 7.743 0.196 11.502 1.00 90.50 108 VAL A O 1
ATOM 819 N N . TYR A 1 109 ? 6.422 -1.321 12.488 1.00 88.81 109 TYR A N 1
ATOM 820 C CA . TYR A 1 109 ? 6.739 -2.386 11.531 1.00 88.81 109 TYR A CA 1
ATOM 821 C C . TYR A 1 109 ? 6.278 -2.044 10.115 1.00 88.81 109 TYR A C 1
ATOM 823 O O . TYR A 1 109 ? 7.014 -2.298 9.166 1.00 88.81 109 TYR A O 1
ATOM 831 N N . VAL A 1 110 ? 5.108 -1.414 9.967 1.00 89.62 110 VAL A N 1
ATOM 832 C CA . VAL A 1 110 ? 4.646 -0.917 8.666 1.00 89.62 110 VAL A CA 1
ATOM 833 C C . VAL A 1 110 ? 5.606 0.141 8.118 1.00 89.62 110 VAL A C 1
ATOM 835 O O . VAL A 1 110 ? 5.971 0.085 6.949 1.00 89.62 110 VAL A O 1
ATOM 838 N N . MET A 1 111 ? 6.056 1.081 8.951 1.00 92.94 111 MET A N 1
ATOM 839 C CA . MET A 1 111 ? 7.018 2.106 8.543 1.00 92.94 111 MET A CA 1
ATOM 840 C C . MET A 1 111 ? 8.352 1.492 8.094 1.00 92.94 111 MET A C 1
ATOM 842 O O . MET A 1 111 ? 8.874 1.876 7.052 1.00 92.94 111 MET A O 1
ATOM 846 N N . LEU A 1 112 ? 8.882 0.512 8.835 1.00 91.25 112 LEU A N 1
ATOM 847 C CA . LEU A 1 112 ? 10.105 -0.209 8.463 1.00 91.25 112 LEU A CA 1
ATOM 848 C C . LEU A 1 112 ? 9.934 -0.992 7.159 1.00 91.25 112 LEU A C 1
ATOM 850 O O . LEU A 1 112 ? 10.819 -0.956 6.306 1.00 91.25 112 LEU A O 1
ATOM 854 N N . ALA A 1 113 ? 8.785 -1.648 6.982 1.00 90.00 113 ALA A N 1
ATOM 855 C CA . ALA A 1 113 ? 8.451 -2.334 5.743 1.00 90.00 113 ALA A CA 1
ATOM 856 C C . ALA A 1 113 ? 8.426 -1.349 4.566 1.00 90.00 113 ALA A C 1
ATOM 858 O O . ALA A 1 113 ? 9.108 -1.583 3.575 1.00 90.00 113 ALA A O 1
ATOM 859 N N . LEU A 1 114 ? 7.717 -0.222 4.685 1.00 92.38 114 LEU A N 1
ATOM 860 C CA . LEU A 1 114 ? 7.652 0.806 3.640 1.00 92.38 114 LEU A CA 1
ATOM 861 C C . LEU A 1 114 ? 9.021 1.428 3.345 1.00 92.38 114 LEU A C 1
ATOM 863 O O . LEU A 1 114 ? 9.332 1.666 2.184 1.00 92.38 114 LEU A O 1
ATOM 867 N N . MET A 1 115 ? 9.865 1.626 4.360 1.00 93.88 115 MET A N 1
ATOM 868 C CA . MET A 1 115 ? 11.241 2.092 4.169 1.00 93.88 115 MET A CA 1
ATOM 869 C C . MET A 1 115 ? 12.068 1.080 3.367 1.00 93.88 115 MET A C 1
ATOM 871 O O . MET A 1 115 ? 12.750 1.459 2.419 1.00 93.88 115 MET A O 1
ATOM 875 N N . GLY A 1 116 ? 11.977 -0.210 3.705 1.00 90.69 116 GLY A N 1
ATOM 876 C CA . GLY A 1 116 ? 12.617 -1.274 2.932 1.00 90.69 116 GLY A CA 1
ATOM 877 C C . GLY A 1 116 ? 12.127 -1.306 1.483 1.00 90.69 116 GLY A C 1
ATOM 878 O O . GLY A 1 116 ? 12.934 -1.415 0.567 1.00 90.69 116 GLY A O 1
ATOM 879 N N . GLN A 1 117 ? 10.821 -1.141 1.267 1.00 90.44 117 GLN A N 1
ATOM 880 C CA . GLN A 1 117 ? 10.232 -1.086 -0.072 1.00 90.44 117 GLN A CA 1
ATOM 881 C C . GLN A 1 117 ? 10.703 0.126 -0.874 1.00 90.44 117 GLN A C 1
ATOM 883 O O . GLN A 1 117 ? 11.083 -0.044 -2.027 1.00 90.44 117 GLN A O 1
ATOM 888 N N . GLY A 1 118 ? 10.730 1.315 -0.269 1.00 92.44 118 GLY A N 1
ATOM 889 C CA . GLY A 1 118 ? 11.235 2.522 -0.924 1.00 92.44 118 GLY A CA 1
ATOM 890 C C . GLY A 1 118 ? 12.698 2.377 -1.337 1.00 92.44 118 GLY A C 1
ATOM 891 O O . GLY A 1 118 ? 13.065 2.731 -2.443 1.00 92.44 118 GLY A O 1
ATOM 892 N N . ILE A 1 119 ? 13.547 1.750 -0.515 1.00 92.38 119 ILE A N 1
ATOM 893 C CA . ILE A 1 119 ? 14.945 1.489 -0.911 1.00 92.38 119 ILE A CA 1
ATOM 894 C C . ILE A 1 119 ? 15.015 0.576 -2.147 1.00 92.38 119 ILE A C 1
ATOM 896 O O . ILE A 1 119 ? 15.824 0.813 -3.044 1.00 92.38 119 ILE A O 1
ATOM 900 N N . LEU A 1 120 ? 14.175 -0.462 -2.204 1.00 88.75 120 LEU A N 1
ATOM 901 C CA . LEU A 1 120 ? 14.147 -1.407 -3.323 1.00 88.75 120 LEU A CA 1
ATOM 902 C C . LEU A 1 120 ? 13.648 -0.757 -4.620 1.00 88.75 120 LEU A C 1
ATOM 904 O O . LEU A 1 120 ? 14.258 -0.941 -5.672 1.00 88.75 120 LEU A O 1
ATOM 908 N N . PHE A 1 121 ? 12.559 0.008 -4.552 1.00 90.38 121 PHE A N 1
ATOM 909 C CA . PHE A 1 121 ? 11.982 0.668 -5.722 1.00 90.38 121 PHE A CA 1
ATOM 910 C C . PHE A 1 121 ? 12.772 1.906 -6.158 1.00 90.38 121 PHE A C 1
ATOM 912 O O . PHE A 1 121 ? 12.792 2.216 -7.349 1.00 90.38 121 PHE A O 1
ATOM 919 N N . PHE A 1 122 ? 13.516 2.544 -5.255 1.00 93.06 122 PHE A N 1
ATOM 920 C CA . PHE A 1 122 ? 14.433 3.621 -5.606 1.00 93.06 122 PHE A CA 1
ATOM 921 C C . PHE A 1 122 ? 15.577 3.126 -6.500 1.00 93.06 122 PHE A C 1
ATOM 923 O O . PHE A 1 122 ? 15.958 3.809 -7.449 1.00 93.06 122 PHE A O 1
ATOM 930 N N . ASP A 1 123 ? 16.093 1.916 -6.266 1.00 89.50 123 ASP A N 1
ATOM 931 C CA . ASP A 1 123 ? 17.071 1.299 -7.172 1.00 89.50 123 ASP A CA 1
ATOM 932 C C . ASP A 1 123 ? 16.474 1.037 -8.571 1.00 89.50 123 ASP A C 1
ATOM 934 O O . ASP A 1 123 ? 17.110 1.331 -9.586 1.00 89.50 123 ASP A O 1
ATOM 938 N N . GLU A 1 124 ? 15.224 0.567 -8.650 1.00 88.12 124 GLU A N 1
ATOM 939 C CA . GLU A 1 124 ? 14.511 0.423 -9.930 1.00 88.12 124 GLU A CA 1
ATOM 940 C C . GLU A 1 124 ? 14.275 1.769 -10.630 1.00 88.12 124 GLU A C 1
ATOM 942 O O . GLU A 1 124 ? 14.441 1.875 -11.848 1.00 88.12 124 GLU A O 1
ATOM 947 N N . LEU A 1 125 ? 13.963 2.823 -9.869 1.00 91.62 125 LEU A N 1
ATOM 948 C CA . LEU A 1 125 ? 13.832 4.185 -10.385 1.00 91.62 125 LEU A CA 1
ATOM 949 C C . LEU A 1 125 ? 15.140 4.666 -11.027 1.00 91.62 125 LEU A C 1
ATOM 951 O O . LEU A 1 125 ? 15.113 5.216 -12.128 1.00 91.62 125 LEU A O 1
ATOM 955 N N . LEU A 1 126 ? 16.285 4.429 -10.379 1.00 92.75 126 LEU A N 1
ATOM 956 C CA . LEU A 1 126 ? 17.600 4.790 -10.919 1.00 92.75 126 LEU A CA 1
ATOM 957 C C . LEU A 1 126 ? 17.963 3.990 -12.178 1.00 92.75 126 LEU A C 1
ATOM 959 O O . LEU A 1 126 ? 18.689 4.490 -13.040 1.00 92.75 126 LEU A O 1
ATOM 963 N N . ARG A 1 127 ? 17.459 2.758 -12.307 1.00 89.75 127 ARG A N 1
ATOM 964 C CA . ARG A 1 127 ? 17.670 1.898 -13.483 1.00 89.75 127 ARG A CA 1
ATOM 965 C C . ARG A 1 127 ? 16.675 2.151 -14.620 1.00 89.75 127 ARG A C 1
ATOM 967 O O . ARG A 1 127 ? 16.863 1.602 -15.712 1.00 89.75 127 ARG A O 1
ATOM 974 N N . ALA A 1 128 ? 15.648 2.974 -14.408 1.00 88.44 128 ALA A N 1
ATOM 975 C CA . ALA A 1 128 ? 14.634 3.269 -15.411 1.00 88.44 128 ALA A CA 1
ATOM 976 C C . ALA A 1 128 ? 15.241 3.995 -16.625 1.00 88.44 128 ALA A C 1
ATOM 978 O O . ALA A 1 128 ? 15.786 5.091 -16.517 1.00 88.44 128 ALA A O 1
ATOM 979 N N . ARG A 1 129 ? 15.141 3.378 -17.810 1.00 87.62 129 ARG A N 1
ATOM 980 C CA . ARG A 1 129 ? 15.747 3.911 -19.047 1.00 87.62 129 ARG A CA 1
ATOM 981 C C . ARG A 1 129 ? 14.819 4.797 -19.868 1.00 87.62 129 ARG A C 1
ATOM 983 O O . ARG A 1 129 ? 15.313 5.581 -20.673 1.00 87.62 129 ARG A O 1
ATOM 990 N N . SER A 1 130 ? 13.504 4.658 -19.707 1.00 89.94 130 SER A N 1
ATOM 991 C CA . SER A 1 130 ? 12.531 5.461 -20.444 1.00 89.94 130 SER A CA 1
ATOM 992 C C . SER A 1 130 ? 11.873 6.521 -19.553 1.00 89.94 130 SER A C 1
ATOM 994 O O . SER A 1 130 ? 11.678 6.282 -18.356 1.00 89.94 130 SER A O 1
ATOM 996 N N . PRO A 1 131 ? 11.489 7.688 -20.109 1.00 90.50 131 PRO A N 1
ATOM 997 C CA . PRO A 1 131 ? 10.802 8.737 -19.350 1.00 90.50 131 PRO A CA 1
ATOM 998 C C . PRO A 1 131 ? 9.485 8.262 -18.722 1.00 90.50 131 PRO A C 1
ATOM 1000 O O . PRO A 1 131 ? 9.108 8.705 -17.635 1.00 90.50 131 PRO A O 1
ATOM 1003 N N . SER A 1 132 ? 8.792 7.339 -19.394 1.00 89.06 132 SER A N 1
ATOM 1004 C CA . SER A 1 132 ? 7.546 6.750 -18.908 1.00 89.06 132 SER A CA 1
ATOM 1005 C C . SER A 1 132 ? 7.794 5.853 -17.689 1.00 89.06 132 SER A C 1
ATOM 1007 O O . SER A 1 132 ? 7.152 6.049 -16.659 1.00 89.06 132 SER A O 1
ATOM 1009 N N . ALA A 1 133 ? 8.776 4.946 -17.755 1.00 90.81 133 ALA A N 1
ATOM 1010 C CA . ALA A 1 133 ? 9.157 4.077 -16.646 1.00 90.81 133 ALA A CA 1
ATOM 1011 C C . ALA A 1 133 ? 9.655 4.892 -15.448 1.00 90.81 133 ALA A C 1
ATOM 1013 O O . ALA A 1 133 ? 9.231 4.648 -14.320 1.00 90.81 133 ALA A O 1
ATOM 1014 N N . PHE A 1 134 ? 10.483 5.911 -15.696 1.00 93.31 134 PHE A N 1
ATOM 1015 C CA . PHE A 1 134 ? 10.942 6.830 -14.656 1.00 93.31 134 PHE A CA 1
ATOM 1016 C C . PHE A 1 134 ? 9.760 7.511 -13.955 1.00 93.31 134 PHE A C 1
ATOM 1018 O O . PHE A 1 134 ? 9.691 7.535 -12.727 1.00 93.31 134 PHE A O 1
ATOM 1025 N N . THR A 1 135 ? 8.782 8.000 -14.725 1.00 94.12 135 THR A N 1
ATOM 1026 C CA . THR A 1 135 ? 7.560 8.603 -14.172 1.00 94.12 135 THR A CA 1
ATOM 1027 C C . THR A 1 135 ? 6.770 7.596 -13.338 1.00 94.12 135 THR A C 1
ATOM 1029 O O . THR A 1 135 ? 6.340 7.917 -12.233 1.00 94.12 135 THR A O 1
ATOM 1032 N N . MET A 1 136 ? 6.596 6.368 -13.830 1.00 94.06 136 MET A N 1
ATOM 1033 C CA . MET A 1 136 ? 5.846 5.330 -13.122 1.00 94.06 136 MET A CA 1
ATOM 1034 C C . MET A 1 136 ? 6.475 4.967 -11.773 1.00 94.06 136 MET A C 1
ATOM 1036 O O . MET A 1 136 ? 5.758 4.911 -10.772 1.00 94.06 136 MET A O 1
ATOM 1040 N N . TYR A 1 137 ? 7.796 4.776 -11.730 1.00 94.50 137 TYR A N 1
ATOM 1041 C CA . TYR A 1 137 ? 8.514 4.514 -10.482 1.00 94.50 137 TYR A CA 1
ATOM 1042 C C . TYR A 1 137 ? 8.549 5.740 -9.562 1.00 94.50 137 TYR A C 1
ATOM 1044 O O . TYR A 1 137 ? 8.397 5.590 -8.356 1.00 94.50 137 TYR A O 1
ATOM 1052 N N . THR A 1 138 ? 8.634 6.959 -10.104 1.00 96.25 138 THR A N 1
ATOM 1053 C CA . THR A 1 138 ? 8.542 8.193 -9.299 1.00 96.25 138 THR A CA 1
ATOM 1054 C C . THR A 1 138 ? 7.187 8.302 -8.598 1.00 96.25 138 THR A C 1
ATOM 1056 O O . THR A 1 138 ? 7.116 8.631 -7.415 1.00 96.25 138 THR A O 1
ATOM 1059 N N . LEU A 1 139 ? 6.097 7.999 -9.309 1.00 96.81 139 LEU A N 1
ATOM 1060 C CA . LEU A 1 139 ? 4.754 7.982 -8.728 1.00 96.81 139 LEU A CA 1
ATOM 1061 C C . LEU A 1 139 ? 4.620 6.891 -7.658 1.00 96.81 139 LEU A C 1
ATOM 1063 O O . LEU A 1 139 ? 3.995 7.129 -6.627 1.00 96.81 139 LEU A O 1
ATOM 1067 N N . LEU A 1 140 ? 5.236 5.723 -7.866 1.00 96.12 140 LEU A N 1
ATOM 1068 C CA . LEU A 1 140 ? 5.270 4.658 -6.864 1.00 96.12 140 LEU A CA 1
ATOM 1069 C C . LEU A 1 140 ? 6.000 5.104 -5.588 1.00 96.12 140 LEU A C 1
ATOM 1071 O O . LEU A 1 140 ? 5.448 4.964 -4.497 1.00 96.12 140 LEU A O 1
ATOM 1075 N N . GLU A 1 141 ? 7.191 5.691 -5.725 1.00 96.56 141 GLU A N 1
ATOM 1076 C CA . GLU A 1 141 ? 7.976 6.242 -4.610 1.00 96.56 141 GLU A CA 1
ATOM 1077 C C . GLU A 1 141 ? 7.202 7.309 -3.834 1.00 96.56 141 GLU A C 1
ATOM 1079 O O . GLU A 1 141 ? 7.188 7.307 -2.602 1.00 96.56 141 GLU A O 1
ATOM 1084 N N . LEU A 1 142 ? 6.477 8.187 -4.535 1.00 97.62 142 LEU A N 1
ATOM 1085 C CA . LEU A 1 142 ? 5.630 9.190 -3.893 1.00 97.62 142 LEU A CA 1
ATOM 1086 C C . LEU A 1 142 ? 4.556 8.538 -3.010 1.00 97.62 142 LEU A C 1
ATOM 1088 O O . LEU A 1 142 ? 4.333 8.978 -1.882 1.00 97.62 142 LEU A O 1
ATOM 1092 N N . VAL A 1 143 ? 3.902 7.477 -3.492 1.00 97.75 143 VAL A N 1
ATOM 1093 C CA . VAL A 1 143 ? 2.879 6.747 -2.723 1.00 97.75 143 VAL A CA 1
ATOM 1094 C C . VAL A 1 143 ? 3.484 6.034 -1.519 1.00 97.75 143 VAL A C 1
ATOM 1096 O O . VAL A 1 143 ? 2.902 6.087 -0.434 1.00 97.75 143 VAL A O 1
ATOM 10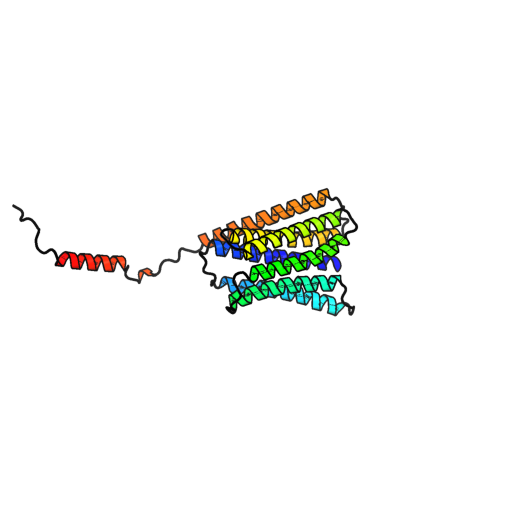99 N N . ILE A 1 144 ? 4.659 5.421 -1.674 1.00 96.44 144 ILE A N 1
ATOM 1100 C CA . ILE A 1 144 ? 5.395 4.798 -0.565 1.00 96.44 144 ILE A CA 1
ATOM 1101 C C . ILE A 1 144 ? 5.741 5.853 0.492 1.00 96.44 144 ILE A C 1
ATOM 1103 O O . ILE A 1 144 ? 5.468 5.651 1.678 1.00 96.44 144 ILE A O 1
ATOM 1107 N N . GLY A 1 145 ? 6.259 7.010 0.070 1.00 97.56 145 GLY A N 1
ATOM 1108 C CA . GLY A 1 145 ? 6.571 8.136 0.948 1.00 97.56 145 GLY A CA 1
ATOM 1109 C C . GLY A 1 145 ? 5.346 8.664 1.699 1.00 97.56 145 GLY A C 1
ATOM 1110 O O . GLY A 1 145 ? 5.412 8.880 2.910 1.00 97.56 145 GLY A O 1
ATOM 1111 N N . MET A 1 146 ? 4.202 8.805 1.020 1.00 97.75 146 MET A N 1
ATOM 1112 C CA . MET A 1 146 ? 2.932 9.184 1.653 1.00 97.75 146 MET A CA 1
ATOM 1113 C C . MET A 1 146 ? 2.456 8.136 2.668 1.00 97.75 146 MET A C 1
ATOM 1115 O O . MET A 1 146 ? 2.065 8.492 3.782 1.00 97.75 146 MET A O 1
ATOM 1119 N N . GLY A 1 147 ? 2.541 6.847 2.331 1.00 96.56 147 GLY A N 1
ATOM 1120 C CA . GLY A 1 147 ? 2.218 5.754 3.249 1.00 96.56 147 GLY A CA 1
ATOM 1121 C C . GLY A 1 147 ? 3.118 5.753 4.487 1.00 96.56 147 GLY A C 1
ATOM 1122 O O . GLY A 1 147 ? 2.634 5.569 5.606 1.00 96.56 147 GLY A O 1
ATOM 1123 N N . MET A 1 148 ? 4.413 6.026 4.303 1.00 96.50 148 MET A N 1
ATOM 1124 C CA . MET A 1 148 ? 5.398 6.109 5.380 1.00 96.50 148 MET A CA 1
ATOM 1125 C C . MET A 1 148 ? 5.127 7.311 6.291 1.00 96.50 148 MET A C 1
ATOM 1127 O O . MET A 1 148 ? 5.128 7.163 7.514 1.00 96.50 148 MET A O 1
ATOM 1131 N N . ALA A 1 149 ? 4.819 8.479 5.719 1.00 97.00 149 ALA A N 1
ATOM 1132 C CA . ALA A 1 149 ? 4.405 9.657 6.478 1.00 97.00 149 ALA A CA 1
ATOM 1133 C C . ALA A 1 149 ? 3.131 9.383 7.295 1.00 97.00 149 ALA A C 1
ATOM 1135 O O . ALA A 1 149 ? 3.034 9.789 8.454 1.00 97.00 149 ALA A O 1
ATOM 1136 N N . SER A 1 150 ? 2.184 8.632 6.729 1.00 96.44 150 SER A N 1
ATOM 1137 C CA . SER A 1 150 ? 0.971 8.205 7.428 1.00 96.44 150 SER A CA 1
ATOM 1138 C C . SER A 1 150 ? 1.260 7.270 8.602 1.00 96.44 150 SER A C 1
ATOM 1140 O O . SER A 1 150 ? 0.793 7.506 9.716 1.00 96.44 150 SER A O 1
ATOM 1142 N N . ALA A 1 151 ? 2.099 6.253 8.388 1.00 94.19 151 ALA A N 1
ATOM 1143 C CA . ALA A 1 151 ? 2.529 5.342 9.446 1.00 94.19 151 ALA A CA 1
ATOM 1144 C C . ALA A 1 151 ? 3.262 6.092 10.573 1.00 94.19 151 ALA A C 1
ATOM 1146 O O . ALA A 1 151 ? 3.036 5.829 11.752 1.00 94.19 151 ALA A O 1
ATOM 1147 N N . TRP A 1 152 ? 4.088 7.082 10.228 1.00 95.38 152 TRP A N 1
ATOM 1148 C CA . TRP A 1 152 ? 4.756 7.947 11.199 1.00 95.38 152 TRP A CA 1
ATOM 1149 C C . TRP A 1 152 ? 3.773 8.785 12.031 1.00 95.38 152 TRP A C 1
ATOM 1151 O O . TRP A 1 152 ? 3.954 8.921 13.244 1.00 95.38 152 TRP A O 1
ATOM 1161 N N . MET A 1 153 ? 2.709 9.315 11.418 1.00 95.56 153 MET A N 1
ATOM 1162 C CA . MET A 1 153 ? 1.641 10.003 12.154 1.00 95.56 153 MET A CA 1
ATOM 1163 C C . MET A 1 153 ? 0.938 9.065 13.144 1.00 95.56 153 MET A C 1
ATOM 1165 O O . MET A 1 153 ? 0.684 9.467 14.278 1.00 95.56 153 MET A O 1
ATOM 1169 N N . GLU A 1 154 ? 0.695 7.804 12.773 1.00 92.62 154 GLU A N 1
ATOM 1170 C CA . GLU A 1 154 ? 0.149 6.803 13.703 1.00 92.62 154 GLU A CA 1
ATOM 1171 C C . GLU A 1 154 ? 1.091 6.539 14.881 1.00 92.62 154 GLU A C 1
ATOM 1173 O O . GLU A 1 154 ? 0.629 6.466 16.021 1.00 92.62 154 GLU A O 1
ATOM 1178 N N . VAL A 1 155 ? 2.403 6.447 14.629 1.00 92.75 155 VAL A N 1
ATOM 1179 C CA . VAL A 1 155 ? 3.425 6.275 15.676 1.00 92.75 155 VAL A CA 1
ATOM 1180 C C . VAL A 1 155 ? 3.426 7.459 16.643 1.00 92.75 155 VAL A C 1
ATOM 1182 O O . VAL A 1 155 ? 3.434 7.246 17.858 1.00 92.75 155 VAL A O 1
ATOM 1185 N N . LYS A 1 156 ? 3.362 8.699 16.136 1.00 92.44 156 LYS A N 1
ATOM 1186 C CA . LYS A 1 156 ? 3.278 9.913 16.968 1.00 92.44 156 LYS A CA 1
ATOM 1187 C C . LYS A 1 156 ? 2.001 9.960 17.798 1.00 92.44 156 LYS A C 1
ATOM 1189 O O . LYS A 1 156 ? 2.047 10.312 18.978 1.00 92.44 156 LYS A O 1
ATOM 1194 N N . GLY A 1 157 ? 0.884 9.524 17.229 1.00 89.81 157 GLY A N 1
ATOM 1195 C CA . 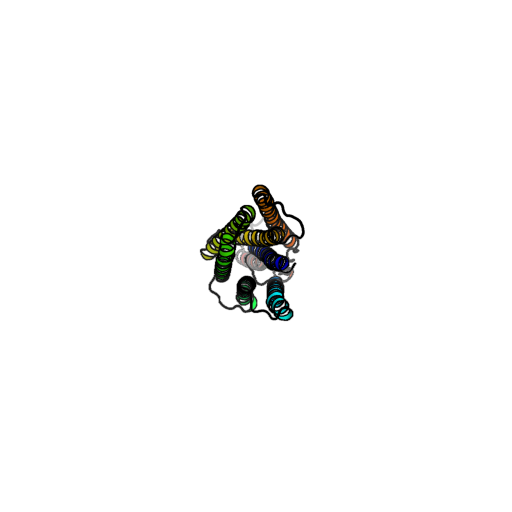GLY A 1 157 ? -0.391 9.504 17.926 1.00 89.81 157 GLY A CA 1
ATOM 1196 C C . GLY A 1 157 ? -1.204 10.780 17.817 1.00 89.81 157 GLY A C 1
ATOM 1197 O O . GLY A 1 157 ? -0.953 11.627 16.966 1.00 89.81 157 GLY A O 1
ATOM 1198 N N . GLY A 1 158 ? -2.164 10.908 18.734 1.00 89.31 158 GLY A N 1
ATOM 1199 C CA . GLY A 1 158 ? -3.090 12.035 18.820 1.00 89.31 158 GLY A CA 1
ATOM 1200 C C . GLY A 1 158 ? -4.444 11.729 18.183 1.00 89.31 158 GLY A C 1
ATOM 1201 O O . GLY A 1 158 ? -4.747 10.583 17.848 1.00 89.31 158 GLY A O 1
ATOM 1202 N N . ASP A 1 159 ? -5.245 12.772 17.999 1.00 86.94 159 ASP A N 1
ATOM 1203 C CA . ASP A 1 159 ? -6.642 12.649 17.560 1.00 86.94 159 ASP A CA 1
ATOM 1204 C C . ASP A 1 159 ? -6.766 12.163 16.106 1.00 86.94 159 ASP A C 1
ATOM 1206 O O . ASP A 1 159 ? -7.747 11.534 15.719 1.00 86.94 159 ASP A O 1
ATOM 1210 N N . ASN A 1 160 ? -5.719 12.372 15.302 1.00 87.38 160 ASN A N 1
ATOM 1211 C CA . ASN A 1 160 ? -5.707 12.053 13.873 1.00 87.38 160 ASN A CA 1
ATOM 1212 C C . ASN A 1 160 ? -5.250 10.619 13.548 1.00 87.38 160 ASN A C 1
ATOM 1214 O O . ASN A 1 160 ? -5.087 10.287 12.374 1.00 87.38 160 ASN A O 1
ATOM 1218 N N . VAL A 1 161 ? -5.039 9.749 14.545 1.00 89.00 161 VAL A N 1
ATOM 1219 C CA . VAL A 1 161 ? -4.533 8.375 14.327 1.00 89.00 161 VAL A CA 1
ATOM 1220 C C . VAL A 1 161 ? -5.434 7.568 13.395 1.00 89.00 161 VAL A C 1
ATOM 1222 O O . VAL A 1 161 ? -4.941 6.836 12.541 1.00 89.00 161 VAL A O 1
ATOM 1225 N N . GLN A 1 162 ? -6.753 7.709 13.523 1.00 86.00 162 GLN A N 1
ATOM 1226 C CA . GLN A 1 162 ? -7.702 6.977 12.682 1.00 86.00 162 GLN A CA 1
ATOM 1227 C C . GLN A 1 162 ? -7.655 7.456 11.228 1.00 86.00 162 GLN A C 1
ATOM 1229 O O . GLN A 1 162 ? -7.621 6.639 10.309 1.00 86.00 162 GLN A O 1
ATOM 1234 N N . ALA A 1 163 ? -7.582 8.773 11.017 1.00 89.56 163 ALA A N 1
ATOM 1235 C CA . ALA A 1 163 ? -7.421 9.350 9.687 1.00 89.56 163 ALA A CA 1
ATOM 1236 C C . ALA A 1 163 ? -6.095 8.907 9.045 1.00 89.56 163 ALA A C 1
ATOM 1238 O O . ALA A 1 163 ? -6.077 8.523 7.877 1.00 89.56 163 ALA A O 1
ATOM 1239 N N . ALA A 1 164 ? -5.007 8.872 9.821 1.00 93.06 164 ALA A N 1
ATOM 1240 C CA . ALA A 1 164 ? -3.717 8.360 9.368 1.00 93.06 164 ALA A CA 1
ATOM 1241 C C . ALA A 1 164 ? -3.778 6.859 9.014 1.00 93.06 164 ALA A C 1
ATOM 1243 O O . ALA A 1 164 ? -3.276 6.450 7.970 1.00 93.06 164 ALA A O 1
ATOM 1244 N N . ALA A 1 165 ? -4.473 6.032 9.797 1.00 89.44 165 ALA A N 1
ATOM 1245 C CA . ALA A 1 165 ? -4.652 4.615 9.471 1.00 89.44 165 ALA A CA 1
ATOM 1246 C C . ALA A 1 165 ? -5.481 4.394 8.187 1.00 89.44 165 ALA A C 1
ATOM 1248 O O . ALA A 1 165 ? -5.151 3.526 7.369 1.00 89.44 165 ALA A O 1
ATOM 1249 N N . LEU A 1 166 ? -6.518 5.210 7.955 1.00 89.25 166 LEU A N 1
ATOM 1250 C CA . LEU A 1 166 ? -7.295 5.182 6.709 1.00 89.25 166 LEU A CA 1
ATOM 1251 C C . LEU A 1 166 ? -6.458 5.627 5.509 1.00 89.25 166 LEU A C 1
ATOM 1253 O O . LEU A 1 166 ? -6.449 4.947 4.483 1.00 89.25 166 LEU A O 1
ATOM 1257 N N . PHE A 1 167 ? -5.721 6.732 5.639 1.00 94.75 167 PHE A N 1
ATOM 1258 C CA . PHE A 1 167 ? -4.865 7.241 4.570 1.00 94.75 167 PHE A CA 1
ATOM 1259 C C . PHE A 1 167 ? -3.723 6.274 4.240 1.00 94.75 167 PHE A C 1
ATOM 1261 O O . PHE A 1 167 ? -3.412 6.051 3.069 1.00 94.75 167 PHE A O 1
ATOM 1268 N N . ARG A 1 168 ? -3.156 5.605 5.249 1.00 94.44 168 ARG A N 1
ATOM 1269 C CA . ARG A 1 168 ? -2.204 4.512 5.039 1.00 94.44 168 ARG A CA 1
ATOM 1270 C C . ARG A 1 168 ? -2.841 3.389 4.228 1.00 94.44 168 ARG A C 1
ATOM 1272 O O . ARG A 1 168 ? -2.254 2.949 3.247 1.00 94.44 168 ARG A O 1
ATOM 1279 N N . SER A 1 169 ? -4.045 2.957 4.593 1.00 91.81 169 SER A N 1
ATOM 1280 C CA . SER A 1 169 ? -4.760 1.901 3.864 1.00 91.81 169 SER A CA 1
ATOM 1281 C C . SER A 1 169 ? -5.025 2.293 2.404 1.00 91.81 169 SER A C 1
ATOM 1283 O O . SER A 1 169 ? -4.798 1.488 1.502 1.00 91.81 169 SER A O 1
ATOM 1285 N N . TYR A 1 170 ? -5.403 3.551 2.153 1.00 94.88 170 TYR A N 1
ATOM 1286 C CA . TYR A 1 170 ? -5.492 4.123 0.805 1.00 94.88 170 TYR A CA 1
ATOM 1287 C C . TYR A 1 170 ? -4.159 4.029 0.045 1.00 94.88 170 TYR A C 1
ATOM 1289 O O . TYR A 1 170 ? -4.141 3.575 -1.099 1.00 94.88 170 TYR A O 1
ATOM 1297 N N . CYS A 1 171 ? -3.038 4.388 0.682 1.00 95.94 171 CYS A N 1
ATOM 1298 C CA . CYS A 1 171 ? -1.714 4.288 0.066 1.00 95.94 171 CYS A CA 1
ATOM 1299 C C . CYS A 1 171 ? -1.361 2.839 -0.298 1.00 95.94 171 CYS A C 1
ATOM 1301 O O . CYS A 1 171 ? -0.857 2.619 -1.390 1.00 95.94 171 CYS A O 1
ATOM 1303 N N . PHE A 1 172 ? -1.682 1.846 0.541 1.00 91.75 172 PHE A N 1
ATOM 1304 C CA . PHE A 1 172 ? -1.467 0.425 0.219 1.00 91.75 172 PHE A CA 1
ATOM 1305 C C . PHE A 1 172 ? -2.293 -0.040 -0.994 1.00 91.75 172 PHE A C 1
ATOM 1307 O O . PHE A 1 172 ? -1.768 -0.742 -1.859 1.00 91.75 172 PHE A O 1
ATOM 1314 N N . LEU A 1 173 ? -3.562 0.378 -1.100 1.00 90.88 173 LEU A N 1
ATOM 1315 C CA . LEU A 1 173 ? -4.405 0.082 -2.269 1.00 90.88 173 LEU A CA 1
ATOM 1316 C C . LEU A 1 173 ? -3.833 0.697 -3.548 1.00 90.88 173 LEU A C 1
ATOM 1318 O O . LEU A 1 173 ? -3.740 0.036 -4.588 1.00 90.88 173 LEU A O 1
ATOM 1322 N N . LEU A 1 174 ? -3.443 1.968 -3.464 1.00 95.62 174 LEU A N 1
ATOM 1323 C CA . LEU A 1 174 ? -2.869 2.699 -4.582 1.00 95.62 174 LEU A CA 1
ATOM 1324 C C . LEU A 1 174 ? -1.526 2.088 -4.996 1.00 95.62 174 LEU A C 1
ATOM 1326 O O . LEU A 1 174 ? -1.333 1.798 -6.170 1.00 95.62 174 LEU A O 1
ATOM 1330 N N . GLN A 1 175 ? -0.647 1.800 -4.038 1.00 94.44 175 GLN A N 1
ATOM 1331 C CA . GLN A 1 175 ? 0.650 1.170 -4.265 1.00 94.44 175 GLN A CA 1
ATOM 1332 C C . GLN A 1 175 ? 0.495 -0.203 -4.926 1.00 94.44 175 GLN A C 1
ATOM 1334 O O . GLN A 1 175 ? 1.115 -0.469 -5.953 1.00 94.44 175 GLN A O 1
ATOM 1339 N N . GLY A 1 176 ? -0.355 -1.068 -4.366 1.00 90.44 176 GLY A N 1
ATOM 1340 C CA . GLY A 1 176 ? -0.552 -2.418 -4.880 1.00 90.44 176 GLY A CA 1
ATOM 1341 C C . GLY A 1 176 ? -1.126 -2.426 -6.292 1.00 90.44 176 GLY A C 1
ATOM 1342 O O . GLY A 1 176 ? -0.591 -3.087 -7.183 1.00 90.44 176 GLY A O 1
ATOM 1343 N N . SER A 1 177 ? -2.174 -1.636 -6.529 1.00 93.00 177 SER A N 1
ATOM 1344 C CA . SER A 1 177 ? -2.773 -1.532 -7.860 1.00 93.00 177 SER A CA 1
ATOM 1345 C C . SER A 1 177 ? -1.823 -0.889 -8.879 1.00 93.00 177 SER A C 1
ATOM 1347 O O . SER A 1 177 ? -1.805 -1.302 -10.039 1.00 93.00 177 SER A O 1
ATOM 1349 N N . TRP A 1 178 ? -0.981 0.055 -8.454 1.00 95.25 178 TRP A N 1
ATOM 1350 C CA . TRP A 1 178 ? 0.015 0.681 -9.319 1.00 95.25 178 TRP A CA 1
ATOM 1351 C C . TRP A 1 178 ? 1.174 -0.253 -9.675 1.00 95.25 178 TRP A C 1
ATOM 1353 O O . TRP A 1 178 ? 1.600 -0.279 -10.825 1.00 95.25 178 TRP A O 1
ATOM 1363 N N . ILE A 1 179 ? 1.634 -1.093 -8.745 1.00 91.38 179 ILE A N 1
ATOM 1364 C CA . ILE A 1 179 ? 2.638 -2.132 -9.031 1.00 91.38 179 ILE A CA 1
ATOM 1365 C C . ILE A 1 179 ? 2.118 -3.120 -10.088 1.00 91.38 179 ILE A C 1
ATOM 1367 O O . ILE A 1 179 ? 2.855 -3.477 -11.008 1.00 91.38 179 ILE A O 1
ATOM 1371 N N . ILE A 1 180 ? 0.833 -3.499 -10.028 1.00 89.00 180 ILE A N 1
ATOM 1372 C CA . ILE A 1 180 ? 0.196 -4.308 -11.083 1.00 89.00 180 ILE A CA 1
ATOM 1373 C C . ILE A 1 180 ? 0.269 -3.571 -12.429 1.00 89.00 180 ILE A C 1
ATOM 1375 O O . ILE A 1 180 ? 0.659 -4.165 -13.436 1.00 89.00 180 ILE A O 1
ATOM 1379 N N . GLN A 1 181 ? -0.063 -2.276 -12.449 1.00 91.62 181 GLN A N 1
ATOM 1380 C CA . GLN A 1 181 ? -0.021 -1.452 -13.659 1.00 91.62 181 GLN A CA 1
ATOM 1381 C C . GLN A 1 181 ? 1.398 -1.317 -14.234 1.00 91.62 181 GLN A C 1
ATOM 1383 O O . GLN A 1 181 ? 1.561 -1.415 -15.449 1.00 91.62 181 GLN A O 1
ATOM 1388 N N . ILE A 1 182 ? 2.425 -1.159 -13.392 1.00 90.25 182 ILE A N 1
ATOM 1389 C CA . ILE A 1 182 ? 3.840 -1.183 -13.802 1.00 90.25 182 ILE A CA 1
ATOM 1390 C C . ILE A 1 182 ? 4.185 -2.540 -14.422 1.00 90.25 182 ILE A C 1
ATOM 1392 O O . ILE A 1 182 ? 4.800 -2.601 -15.487 1.00 90.25 182 ILE A O 1
ATOM 1396 N N . GLY A 1 183 ? 3.719 -3.632 -13.810 1.00 85.50 183 GLY A N 1
ATOM 1397 C CA . GLY A 1 183 ? 3.866 -4.981 -14.345 1.00 85.50 183 GLY A CA 1
ATOM 1398 C C . GLY A 1 183 ? 3.304 -5.141 -15.752 1.00 85.50 183 GLY A C 1
ATOM 1399 O O . GLY A 1 183 ? 3.974 -5.691 -16.630 1.00 85.50 183 GLY A O 1
ATOM 1400 N N . PHE A 1 184 ? 2.100 -4.615 -15.984 1.00 86.12 184 PHE A N 1
ATOM 1401 C CA . PHE A 1 184 ? 1.509 -4.557 -17.316 1.00 86.12 184 PHE A CA 1
ATOM 1402 C C . PHE A 1 184 ? 2.309 -3.655 -18.254 1.00 86.12 184 PHE A C 1
ATOM 1404 O O . PHE A 1 184 ? 2.613 -4.077 -19.360 1.00 86.12 184 PHE A O 1
ATOM 1411 N N . ALA A 1 185 ? 2.694 -2.450 -17.842 1.00 86.31 185 ALA A N 1
ATOM 1412 C CA . ALA A 1 185 ? 3.411 -1.527 -18.718 1.00 86.31 185 ALA A CA 1
ATOM 1413 C C . ALA A 1 185 ? 4.762 -2.092 -19.195 1.00 86.31 185 ALA A C 1
ATOM 1415 O O . ALA A 1 185 ? 5.081 -1.988 -20.376 1.00 86.31 185 ALA A O 1
ATOM 1416 N N . LEU A 1 186 ? 5.524 -2.734 -18.304 1.00 82.50 186 LEU A N 1
ATOM 1417 C CA . LEU A 1 186 ? 6.869 -3.233 -18.608 1.00 82.50 186 LEU A CA 1
ATOM 1418 C C . LEU A 1 186 ? 6.885 -4.599 -19.303 1.00 82.50 186 LEU A C 1
ATOM 1420 O O . LEU A 1 186 ? 7.812 -4.886 -20.060 1.00 82.50 186 LEU A O 1
ATOM 1424 N N . HIS A 1 187 ? 5.886 -5.454 -19.053 1.00 79.69 187 HIS A N 1
ATOM 1425 C CA . HIS A 1 187 ? 5.890 -6.845 -19.540 1.00 79.69 187 HIS A CA 1
ATOM 1426 C C . HIS A 1 187 ? 4.644 -7.235 -20.335 1.00 79.69 187 HIS A C 1
ATOM 1428 O O . HIS A 1 187 ? 4.413 -8.431 -20.553 1.00 79.69 187 HIS A O 1
ATOM 1434 N N . SER A 1 188 ? 3.829 -6.265 -20.752 1.00 74.81 188 SER A N 1
ATOM 1435 C CA . SER A 1 188 ? 2.642 -6.526 -21.563 1.00 74.81 188 SER A CA 1
ATOM 1436 C C . SER A 1 188 ? 3.023 -7.240 -22.866 1.00 74.81 188 SER A C 1
ATOM 1438 O O . SER A 1 188 ? 3.989 -6.859 -23.531 1.00 74.81 188 SER A O 1
ATOM 1440 N N . PRO A 1 189 ? 2.250 -8.263 -23.278 1.00 67.31 189 PRO A N 1
ATOM 1441 C CA . PRO A 1 189 ? 2.412 -8.878 -24.593 1.00 67.31 189 PRO A CA 1
ATOM 1442 C C . PRO A 1 189 ? 2.036 -7.920 -25.738 1.00 67.31 189 PRO A C 1
ATOM 1444 O O . PRO A 1 189 ? 2.366 -8.181 -26.893 1.00 67.31 189 PRO A O 1
ATOM 1447 N N . TRP A 1 190 ? 1.356 -6.813 -25.430 1.00 74.69 190 TRP A N 1
ATOM 1448 C CA . TRP A 1 190 ? 1.000 -5.746 -26.361 1.00 74.69 190 TRP A CA 1
ATOM 1449 C C . TRP A 1 190 ? 1.897 -4.526 -26.158 1.00 74.69 190 TRP A C 1
ATOM 1451 O O . TRP A 1 190 ? 2.260 -4.211 -25.024 1.00 74.69 190 TRP A O 1
ATOM 1461 N N . LYS A 1 191 ? 2.212 -3.810 -27.245 1.00 67.50 191 LYS A N 1
ATOM 1462 C CA . LYS A 1 191 ? 2.969 -2.553 -27.188 1.00 67.50 191 LYS A CA 1
ATOM 1463 C C . LYS A 1 191 ? 2.195 -1.530 -26.356 1.00 67.50 191 LYS A C 1
ATOM 1465 O O . LYS A 1 191 ? 1.205 -0.969 -26.818 1.00 67.50 191 LYS A O 1
ATOM 1470 N N . TRP A 1 192 ? 2.636 -1.315 -25.123 1.00 71.69 192 TRP A N 1
ATOM 1471 C CA . TRP A 1 192 ? 2.206 -0.175 -24.334 1.00 71.69 192 TRP A CA 1
ATOM 1472 C C . TRP A 1 192 ? 2.926 1.055 -24.880 1.00 71.69 192 TRP A C 1
ATOM 1474 O O . TRP A 1 192 ? 4.149 1.136 -24.813 1.00 71.69 192 TRP A O 1
ATOM 1484 N N . GLU A 1 193 ? 2.187 1.984 -25.485 1.00 66.50 193 GLU A N 1
ATOM 1485 C CA . GLU A 1 193 ? 2.779 3.243 -25.931 1.00 66.50 193 GLU A CA 1
ATOM 1486 C C . GLU A 1 193 ? 3.127 4.107 -24.717 1.00 66.50 193 GLU A C 1
ATOM 1488 O O . GLU A 1 193 ? 2.273 4.480 -23.907 1.00 66.50 193 GLU A O 1
ATOM 1493 N N . GLU A 1 194 ? 4.423 4.369 -24.595 1.00 67.19 194 GLU A N 1
ATOM 1494 C CA . GLU A 1 194 ? 5.079 5.022 -23.474 1.00 67.19 194 GLU A CA 1
ATOM 1495 C C . GLU A 1 194 ? 4.905 6.548 -23.510 1.00 67.19 194 GLU A C 1
ATOM 1497 O O . GLU A 1 194 ? 5.860 7.289 -23.731 1.00 67.19 194 GLU A O 1
ATOM 1502 N N . ASP A 1 195 ? 3.686 7.032 -23.272 1.00 85.62 195 ASP A N 1
ATOM 1503 C CA . ASP A 1 195 ? 3.445 8.456 -23.020 1.00 85.62 195 ASP A CA 1
ATOM 1504 C C . ASP A 1 195 ? 3.340 8.730 -21.510 1.00 85.62 195 ASP A C 1
ATOM 1506 O O . ASP A 1 195 ? 2.544 8.118 -20.788 1.00 85.62 195 ASP A O 1
ATOM 1510 N N . VAL A 1 196 ? 4.139 9.686 -21.035 1.00 87.50 196 VAL A N 1
ATOM 1511 C CA . VAL A 1 196 ? 4.114 10.213 -19.664 1.00 87.50 196 VAL A CA 1
ATOM 1512 C C . VAL A 1 196 ? 2.713 10.713 -19.299 1.00 87.50 196 VAL A C 1
ATOM 1514 O O . VAL A 1 196 ? 2.222 10.424 -18.207 1.00 87.50 196 VAL A O 1
ATOM 1517 N N . SER A 1 197 ? 2.029 11.390 -20.228 1.00 89.75 197 SER A N 1
ATOM 1518 C CA . SER A 1 197 ? 0.668 11.903 -20.021 1.00 89.75 197 SER A CA 1
ATOM 1519 C C . SER A 1 197 ? -0.332 10.772 -19.754 1.00 89.75 197 SER A C 1
ATOM 1521 O O . SER A 1 197 ? -1.167 10.839 -18.842 1.00 89.75 197 SER A O 1
ATOM 1523 N N . ARG A 1 198 ? -0.194 9.664 -20.493 1.00 88.75 198 ARG A N 1
ATOM 1524 C CA . ARG A 1 198 ? -1.009 8.463 -20.294 1.00 88.75 198 ARG A CA 1
ATOM 1525 C C . ARG A 1 198 ? -0.731 7.824 -18.936 1.00 88.75 198 ARG A C 1
ATOM 1527 O O . ARG A 1 198 ? -1.683 7.464 -18.249 1.00 88.75 198 ARG A O 1
ATOM 1534 N N . ALA A 1 199 ? 0.535 7.713 -18.527 1.00 89.62 199 ALA A N 1
ATOM 1535 C CA . ALA A 1 199 ? 0.893 7.176 -17.213 1.00 89.62 199 ALA A CA 1
ATOM 1536 C C . ALA A 1 199 ? 0.255 7.993 -16.075 1.00 89.62 199 ALA A C 1
ATOM 1538 O O . ALA A 1 199 ? -0.376 7.415 -15.192 1.00 89.62 199 ALA A O 1
ATOM 1539 N N . MET A 1 200 ? 0.329 9.327 -16.135 1.00 91.94 200 MET A N 1
ATOM 1540 C CA . MET A 1 200 ? -0.316 10.206 -15.151 1.00 91.94 200 MET A CA 1
ATOM 1541 C C . MET A 1 200 ? -1.839 10.041 -15.134 1.00 91.94 200 MET A C 1
ATOM 1543 O O . MET A 1 200 ? -2.436 9.921 -14.067 1.00 91.94 200 MET A O 1
ATOM 1547 N N . THR A 1 201 ? -2.472 9.981 -16.307 1.00 93.19 201 THR A N 1
ATOM 1548 C CA . THR A 1 201 ? -3.928 9.805 -16.416 1.00 93.19 201 THR A CA 1
ATOM 1549 C C . THR A 1 201 ? -4.381 8.480 -15.802 1.00 93.19 201 THR A C 1
ATOM 1551 O O . THR A 1 201 ? -5.339 8.445 -15.029 1.00 93.19 201 THR A O 1
ATOM 1554 N N . VAL A 1 202 ? -3.670 7.387 -16.099 1.00 93.00 202 VAL A N 1
ATOM 1555 C CA . VAL A 1 202 ? -3.960 6.070 -15.516 1.00 93.00 202 VAL A CA 1
ATOM 1556 C C . VAL A 1 202 ? -3.755 6.113 -14.003 1.00 93.00 202 VAL A C 1
ATOM 1558 O O . VAL A 1 202 ? -4.632 5.666 -13.270 1.00 93.00 202 VAL A O 1
ATOM 1561 N N . PHE A 1 203 ? -2.673 6.729 -13.518 1.00 95.31 203 PHE A N 1
ATOM 1562 C CA . PHE A 1 203 ? -2.418 6.884 -12.083 1.00 95.31 203 PHE A CA 1
ATOM 1563 C C . PHE A 1 203 ? -3.550 7.620 -11.353 1.00 95.31 203 PHE A C 1
ATOM 1565 O O . PHE A 1 203 ? -4.021 7.152 -10.317 1.00 95.31 203 PHE A O 1
ATOM 1572 N N . VAL A 1 204 ? -4.057 8.721 -11.916 1.00 96.44 204 VAL A N 1
ATOM 1573 C CA . VAL A 1 204 ? -5.226 9.435 -11.372 1.00 96.44 204 VAL A CA 1
ATOM 1574 C C . VAL A 1 204 ? -6.466 8.533 -11.350 1.00 96.44 204 VAL A C 1
ATOM 1576 O O . VAL A 1 204 ? -7.227 8.551 -10.383 1.00 96.44 204 VAL A O 1
ATOM 1579 N N . GLY A 1 205 ? -6.644 7.682 -12.363 1.00 95.62 205 GLY A N 1
ATOM 1580 C CA . GLY A 1 205 ? -7.679 6.644 -12.362 1.00 95.62 205 GLY A CA 1
ATOM 1581 C C . GLY A 1 205 ? -7.546 5.666 -11.187 1.00 95.62 205 GLY A C 1
ATOM 1582 O O . GLY A 1 205 ? -8.539 5.373 -10.520 1.00 95.62 205 GLY A O 1
ATOM 1583 N N . HIS A 1 206 ? -6.327 5.218 -10.869 1.00 95.94 206 HIS A N 1
ATOM 1584 C CA . HIS A 1 206 ? -6.061 4.388 -9.688 1.00 95.94 206 HIS A CA 1
ATOM 1585 C C . HIS A 1 206 ? -6.349 5.129 -8.374 1.00 95.94 206 HIS A C 1
ATOM 1587 O O . HIS A 1 206 ? -6.940 4.543 -7.467 1.00 95.94 206 HIS A O 1
ATOM 1593 N N . MET A 1 207 ? -5.998 6.416 -8.269 1.00 96.88 207 MET A N 1
ATOM 1594 C CA . MET A 1 207 ? -6.335 7.247 -7.103 1.00 96.88 207 MET A CA 1
ATOM 1595 C C . MET A 1 207 ? -7.851 7.346 -6.893 1.00 96.88 207 MET A C 1
ATOM 1597 O O . MET A 1 207 ? -8.342 7.213 -5.768 1.00 96.88 207 MET A O 1
ATOM 1601 N N . LEU A 1 208 ? -8.604 7.538 -7.980 1.00 96.25 208 LEU A N 1
ATOM 1602 C CA . LEU A 1 208 ? -10.063 7.596 -7.944 1.00 96.25 208 LEU A CA 1
ATOM 1603 C C . LEU A 1 208 ? -10.660 6.246 -7.522 1.00 96.25 208 LEU A C 1
ATOM 1605 O O . LEU A 1 208 ? -11.524 6.200 -6.648 1.00 96.25 208 LEU A O 1
ATOM 1609 N N . LEU A 1 209 ? -10.160 5.143 -8.086 1.00 93.50 209 LEU A N 1
ATOM 1610 C CA . LEU A 1 209 ? -10.598 3.793 -7.734 1.00 93.50 209 LEU A CA 1
ATOM 1611 C C . LEU A 1 209 ? -10.309 3.461 -6.264 1.00 93.50 209 LEU A C 1
ATOM 1613 O O . LEU A 1 209 ? -11.189 2.953 -5.571 1.00 93.50 209 LEU A O 1
ATOM 1617 N N . ALA A 1 210 ? -9.112 3.780 -5.766 1.00 93.38 210 ALA A N 1
ATOM 1618 C CA . ALA A 1 210 ? -8.756 3.585 -4.362 1.00 93.38 210 ALA A CA 1
ATOM 1619 C C . ALA A 1 210 ? -9.648 4.427 -3.433 1.00 93.38 210 ALA A C 1
ATOM 1621 O O . ALA A 1 210 ? -10.109 3.929 -2.406 1.00 93.38 210 ALA A O 1
ATOM 1622 N N . SER A 1 211 ? -9.965 5.667 -3.824 1.00 93.31 211 SER A N 1
ATOM 1623 C CA . SER A 1 211 ? -10.894 6.540 -3.091 1.00 93.31 211 SER A CA 1
ATOM 1624 C C . SER A 1 211 ? -12.301 5.942 -3.007 1.00 93.31 211 SER A C 1
ATOM 1626 O O . SER A 1 211 ? -12.861 5.837 -1.914 1.00 93.31 211 SER A O 1
ATOM 1628 N N . PHE A 1 212 ? -12.857 5.483 -4.134 1.00 93.62 212 PHE A N 1
ATOM 1629 C CA . PHE A 1 212 ? -14.154 4.799 -4.150 1.00 93.62 212 PHE A CA 1
ATOM 1630 C C . PHE A 1 212 ? -14.131 3.484 -3.371 1.00 93.62 212 PHE A C 1
ATOM 1632 O O . PHE A 1 212 ? -15.112 3.168 -2.703 1.00 93.62 212 PHE A O 1
ATOM 1639 N N . GLY A 1 213 ? -13.020 2.745 -3.403 1.00 88.31 213 GLY A N 1
ATOM 1640 C CA . GLY A 1 213 ? -12.836 1.529 -2.615 1.00 88.31 213 GLY A CA 1
ATOM 1641 C C . GLY A 1 213 ? -12.934 1.798 -1.114 1.00 88.31 213 GLY A C 1
ATOM 1642 O O . GLY A 1 213 ? -13.717 1.147 -0.424 1.00 88.31 213 GLY A O 1
ATOM 1643 N N . ILE A 1 214 ? -12.208 2.801 -0.610 1.00 89.88 214 ILE A N 1
ATOM 1644 C CA . ILE A 1 214 ? -12.276 3.207 0.802 1.00 89.88 214 ILE A CA 1
ATOM 1645 C C . ILE A 1 214 ? -13.678 3.709 1.167 1.00 89.88 214 ILE A C 1
ATOM 1647 O O . ILE A 1 214 ? -14.214 3.319 2.205 1.00 89.88 214 ILE A O 1
ATOM 1651 N N . LEU A 1 215 ? -14.299 4.548 0.333 1.00 90.69 215 LEU A N 1
ATOM 1652 C CA . LEU A 1 215 ? -15.645 5.067 0.592 1.00 90.69 215 LEU A CA 1
ATOM 1653 C C . LEU A 1 215 ? -16.697 3.948 0.612 1.00 90.69 215 LEU A C 1
ATOM 1655 O O . LEU A 1 215 ? -17.492 3.864 1.545 1.00 90.69 215 LEU A O 1
ATOM 1659 N N . GLY A 1 216 ? -16.669 3.057 -0.379 1.00 87.00 216 GLY A N 1
ATOM 1660 C CA . GLY A 1 216 ? -17.573 1.913 -0.464 1.00 87.00 216 GLY A CA 1
ATOM 1661 C C . GLY A 1 216 ? -17.429 0.978 0.735 1.00 87.00 216 GLY A C 1
ATOM 1662 O O . GLY A 1 216 ? -18.432 0.554 1.304 1.00 87.00 216 GLY A O 1
ATOM 1663 N N . LEU A 1 217 ? -16.195 0.729 1.185 1.00 84.88 217 LEU A N 1
ATOM 1664 C CA . LEU A 1 217 ? -15.926 -0.062 2.386 1.00 84.88 217 LEU A CA 1
ATOM 1665 C C . LEU A 1 217 ? -16.497 0.596 3.648 1.00 84.88 217 LEU A C 1
ATOM 1667 O O . LEU A 1 217 ? -17.092 -0.082 4.482 1.00 84.88 217 LEU A O 1
ATOM 1671 N N . ASN A 1 218 ? -16.368 1.921 3.761 1.00 81.56 218 ASN A N 1
ATOM 1672 C CA . ASN A 1 218 ? -16.972 2.692 4.845 1.00 81.56 218 ASN A CA 1
ATOM 1673 C C . ASN A 1 218 ? -18.499 2.548 4.872 1.00 81.56 218 ASN A C 1
ATOM 1675 O O . ASN A 1 218 ? -19.073 2.278 5.928 1.00 81.56 218 ASN A O 1
ATOM 1679 N N . CYS A 1 219 ? -19.155 2.695 3.718 1.00 85.31 219 CYS A N 1
ATOM 1680 C CA . CYS A 1 219 ? -20.600 2.506 3.588 1.00 85.31 219 CYS A CA 1
ATOM 1681 C C . CYS A 1 219 ? -21.025 1.069 3.919 1.00 85.31 219 CYS A C 1
ATOM 1683 O O . CYS A 1 219 ? -22.033 0.870 4.590 1.00 85.31 219 CYS A O 1
ATOM 1685 N N . LEU A 1 220 ? -20.247 0.074 3.490 1.00 82.38 220 LEU A N 1
ATOM 1686 C CA . LEU A 1 220 ? -20.540 -1.337 3.730 1.00 82.38 220 LEU A CA 1
ATOM 1687 C C . LEU A 1 220 ? -20.473 -1.693 5.220 1.00 82.38 220 LEU A C 1
ATOM 1689 O O . LEU A 1 220 ? -21.384 -2.332 5.740 1.00 82.38 220 LEU A O 1
ATOM 1693 N N . VAL A 1 221 ? -19.428 -1.248 5.924 1.00 77.69 221 VAL A N 1
ATOM 1694 C CA . VAL A 1 221 ? -19.319 -1.450 7.379 1.00 77.69 221 VAL A CA 1
ATOM 1695 C C . VAL A 1 221 ? -20.461 -0.743 8.108 1.00 77.69 221 VAL A C 1
ATOM 1697 O O . VAL A 1 221 ? -21.063 -1.327 9.005 1.00 77.69 221 VAL A O 1
ATOM 1700 N N . ALA A 1 222 ? -20.802 0.482 7.692 1.00 77.31 222 ALA A N 1
ATOM 1701 C CA . ALA A 1 222 ? -21.930 1.223 8.249 1.00 77.31 222 ALA A CA 1
ATOM 1702 C C . ALA A 1 222 ? -23.260 0.473 8.085 1.00 77.31 222 ALA A C 1
ATOM 1704 O O . ALA A 1 222 ? -24.053 0.424 9.020 1.00 77.31 222 ALA A O 1
ATOM 1705 N N . TYR A 1 223 ? -23.484 -0.119 6.910 1.00 83.50 223 TYR A N 1
ATOM 1706 C CA . TYR A 1 223 ? -24.673 -0.913 6.620 1.00 83.50 223 TYR A CA 1
ATOM 1707 C C . TYR A 1 223 ? -24.759 -2.154 7.513 1.00 83.50 223 TYR A C 1
ATOM 1709 O O . TYR A 1 223 ? -25.787 -2.369 8.148 1.00 83.50 223 TYR A O 1
ATOM 1717 N N . PHE A 1 224 ? -23.676 -2.934 7.622 1.00 79.75 224 PHE A N 1
ATOM 1718 C CA . PHE A 1 224 ? -23.678 -4.141 8.453 1.00 79.75 224 PHE A CA 1
ATOM 1719 C C . PHE A 1 224 ? -23.913 -3.836 9.933 1.00 79.75 224 PHE A C 1
ATOM 1721 O O . PHE A 1 224 ? -24.672 -4.543 10.586 1.00 79.75 224 PHE A O 1
ATOM 1728 N N . GLN A 1 225 ? -23.337 -2.751 10.447 1.00 77.94 225 GLN A N 1
ATOM 1729 C CA . GLN A 1 225 ? -23.559 -2.334 11.833 1.00 77.94 225 GLN A CA 1
ATOM 1730 C C . GLN A 1 225 ? -24.979 -1.827 12.082 1.00 77.94 225 GLN A C 1
ATOM 1732 O O . GLN A 1 225 ? -25.527 -2.063 13.148 1.00 77.94 225 GLN A O 1
ATOM 1737 N N . ALA A 1 226 ? -25.596 -1.159 11.104 1.00 80.12 226 ALA A N 1
ATOM 1738 C CA . ALA A 1 226 ? -27.003 -0.775 11.200 1.00 80.12 226 ALA A CA 1
ATOM 1739 C C . ALA A 1 226 ? -27.953 -1.984 11.099 1.00 80.12 226 ALA A C 1
ATOM 1741 O O . ALA A 1 226 ? -29.099 -1.893 11.528 1.00 80.12 226 ALA A O 1
ATOM 1742 N N . SER A 1 227 ? -27.492 -3.090 10.503 1.00 82.44 227 SER A N 1
ATOM 1743 C CA . SER A 1 227 ? -28.271 -4.320 10.339 1.00 82.44 227 SER A CA 1
ATOM 1744 C C . SER A 1 227 ? -28.163 -5.296 11.508 1.00 82.44 227 SER A C 1
ATOM 1746 O O . SER A 1 227 ? -28.968 -6.223 11.574 1.00 82.44 227 SER A O 1
ATOM 1748 N N . GLU A 1 228 ? -27.192 -5.119 12.413 1.00 78.56 228 GLU A N 1
ATOM 1749 C CA . GLU A 1 228 ? -27.168 -5.890 13.654 1.00 78.56 228 GLU A CA 1
ATOM 1750 C C . GLU A 1 228 ? -28.420 -5.499 14.450 1.00 78.56 228 GLU A C 1
ATOM 1752 O O . GLU A 1 228 ? -28.563 -4.322 14.798 1.00 78.56 228 GLU A O 1
ATOM 1757 N N . PRO A 1 229 ? -29.371 -6.431 14.677 1.00 69.25 229 PRO A N 1
ATOM 1758 C CA . PRO A 1 229 ? -30.533 -6.127 15.493 1.00 69.25 229 PRO A CA 1
ATOM 1759 C C . PRO A 1 229 ? -29.994 -5.622 16.823 1.00 69.25 229 PRO A C 1
ATOM 1761 O O . PRO A 1 229 ? -29.123 -6.278 17.400 1.00 69.25 229 PRO A O 1
ATOM 1764 N N . ALA A 1 230 ? -30.445 -4.433 17.250 1.00 65.50 230 ALA A N 1
ATOM 1765 C CA . ALA A 1 230 ? -30.150 -3.918 18.580 1.00 65.50 230 ALA A CA 1
ATOM 1766 C C . ALA A 1 230 ? -30.401 -5.086 19.517 1.00 65.50 230 ALA A C 1
ATOM 1768 O O . ALA A 1 230 ? -31.543 -5.545 19.554 1.00 65.50 230 ALA A O 1
ATOM 1769 N N . ALA A 1 231 ? -29.323 -5.639 20.091 1.00 61.31 231 ALA A N 1
ATOM 1770 C CA . ALA A 1 231 ? -29.393 -6.859 20.871 1.00 61.31 231 ALA A CA 1
ATOM 1771 C C . ALA A 1 231 ? -30.556 -6.648 21.824 1.00 61.31 231 ALA A C 1
ATOM 1773 O O . ALA A 1 231 ? -30.519 -5.702 22.614 1.00 61.31 231 ALA A O 1
ATOM 1774 N N . GLU A 1 232 ? -31.632 -7.401 21.587 1.00 53.91 232 GLU A N 1
ATOM 1775 C CA . GLU A 1 232 ? -32.838 -7.312 22.382 1.00 53.91 232 GLU A CA 1
ATOM 1776 C C . GLU A 1 232 ? -32.323 -7.528 23.792 1.00 53.91 232 GLU A C 1
ATOM 1778 O O . GLU A 1 232 ? -31.651 -8.527 24.060 1.00 53.91 232 GLU A O 1
ATOM 1783 N N . ASP A 1 233 ? -32.412 -6.478 24.603 1.00 55.72 233 ASP A N 1
ATOM 1784 C CA . ASP A 1 233 ? -31.828 -6.471 25.924 1.00 55.72 233 ASP A CA 1
ATOM 1785 C C . ASP A 1 233 ? -32.623 -7.507 26.719 1.00 55.72 233 ASP A C 1
ATOM 1787 O O . ASP A 1 233 ? -33.649 -7.207 27.325 1.00 55.72 233 ASP A O 1
ATOM 1791 N N . ASP A 1 234 ? -32.168 -8.763 26.677 1.00 52.94 234 ASP A N 1
ATOM 1792 C CA . ASP A 1 234 ? -32.691 -9.901 27.437 1.00 52.94 234 ASP A CA 1
ATOM 1793 C C . ASP A 1 234 ? -32.552 -9.655 28.960 1.00 52.94 234 ASP A C 1
ATOM 1795 O O . ASP A 1 234 ? -32.886 -10.507 29.788 1.00 52.94 234 ASP A O 1
ATOM 1799 N N . SER A 1 235 ? -32.147 -8.445 29.371 1.00 54.16 235 SER A N 1
ATOM 1800 C CA . SER A 1 235 ? -32.363 -7.882 30.701 1.00 54.16 235 SER A CA 1
ATOM 1801 C C . SER A 1 235 ? -33.843 -7.713 31.091 1.00 54.16 235 SER A C 1
ATOM 1803 O O . SER A 1 235 ? -34.112 -7.310 32.221 1.00 54.16 235 SER A O 1
ATOM 1805 N N . VAL A 1 236 ? -34.817 -8.168 30.286 1.00 52.50 236 VAL A N 1
ATOM 1806 C CA . VAL A 1 236 ? -36.206 -8.426 30.744 1.00 52.50 236 VAL A CA 1
ATOM 1807 C C . VAL A 1 236 ? -36.267 -9.420 31.934 1.00 52.50 236 VAL A C 1
ATOM 1809 O O . VAL A 1 236 ? -37.307 -9.560 32.576 1.00 52.50 236 VAL A O 1
ATOM 1812 N N . GLY A 1 237 ? -35.152 -10.058 32.317 1.00 50.47 237 GLY A N 1
ATOM 1813 C CA . GLY A 1 237 ? -35.014 -10.803 33.577 1.00 50.47 237 GLY A CA 1
ATOM 1814 C C . GLY A 1 237 ? -34.336 -10.075 34.752 1.00 50.47 237 GLY A C 1
ATOM 1815 O O . GLY A 1 237 ? -34.401 -10.576 35.876 1.00 50.47 237 GLY A O 1
ATOM 1816 N N . ALA A 1 238 ? -33.683 -8.928 34.547 1.00 53.94 238 ALA A N 1
ATOM 1817 C CA . ALA A 1 238 ? -33.097 -8.161 35.643 1.00 53.94 238 ALA A CA 1
ATOM 1818 C C . ALA A 1 238 ? -34.154 -7.166 36.139 1.00 53.94 238 ALA A C 1
ATOM 1820 O O . ALA A 1 238 ? -34.576 -6.307 35.365 1.00 53.94 238 ALA A O 1
ATOM 1821 N N . PRO A 1 239 ? -34.631 -7.264 37.395 1.00 55.94 239 PRO A N 1
ATOM 1822 C CA . PRO A 1 239 ? -35.556 -6.277 37.918 1.00 55.94 239 PRO A CA 1
ATOM 1823 C C . PRO A 1 239 ? -34.861 -4.926 37.819 1.00 55.94 239 PRO A C 1
ATOM 1825 O O . PRO A 1 239 ? -33.818 -4.720 38.435 1.00 55.94 239 PRO A O 1
ATOM 1828 N N . ASP A 1 240 ? -35.422 -4.073 36.967 1.00 58.97 240 ASP A N 1
ATOM 1829 C CA . ASP A 1 240 ? -35.005 -2.707 36.696 1.00 58.97 240 ASP A CA 1
ATOM 1830 C C . ASP A 1 240 ? -34.637 -2.061 38.035 1.00 58.97 240 ASP A C 1
ATOM 1832 O O . ASP A 1 240 ? -35.508 -1.766 38.856 1.00 58.97 240 ASP A O 1
ATOM 1836 N N . LEU A 1 241 ? -33.332 -1.989 38.327 1.00 57.88 241 LEU A N 1
ATOM 1837 C CA . LEU A 1 241 ? -32.828 -1.653 39.661 1.00 57.88 241 LEU A CA 1
ATOM 1838 C C . LEU A 1 241 ? -33.331 -0.263 40.062 1.00 57.88 241 LEU A C 1
ATOM 1840 O O . LEU A 1 241 ? -33.555 0.006 41.235 1.00 57.88 241 LEU A O 1
ATOM 1844 N N . VAL A 1 242 ? -33.591 0.582 39.060 1.00 61.78 242 VAL A N 1
ATOM 1845 C CA . VAL A 1 242 ? -34.249 1.878 39.195 1.00 61.78 242 VAL A CA 1
ATOM 1846 C C . VAL A 1 242 ? -35.682 1.715 39.700 1.00 61.78 242 VAL A C 1
ATOM 1848 O O . VAL A 1 242 ? -36.030 2.362 40.676 1.00 61.78 242 VAL A O 1
ATOM 1851 N N . LYS A 1 243 ? -36.487 0.798 39.146 1.00 61.09 243 LYS A N 1
ATOM 1852 C CA . LYS A 1 243 ? -37.844 0.506 39.650 1.00 61.09 243 LYS A CA 1
ATOM 1853 C C . LYS A 1 243 ? -37.846 -0.179 41.013 1.00 61.09 243 LYS A C 1
ATOM 1855 O O . LYS A 1 243 ? -38.783 0.028 41.777 1.00 61.09 243 LYS A O 1
ATOM 1860 N N . VAL A 1 244 ? -36.835 -0.988 41.341 1.00 66.75 244 VAL A N 1
ATOM 1861 C CA . VAL A 1 244 ? -36.693 -1.575 42.688 1.00 66.75 244 VAL A CA 1
ATOM 1862 C C . VAL A 1 244 ? -36.361 -0.485 43.707 1.00 66.75 244 VAL A C 1
ATOM 1864 O O . VAL A 1 244 ? -37.040 -0.387 44.724 1.00 66.75 244 VAL A O 1
ATOM 1867 N N . ILE A 1 245 ? -35.400 0.389 43.395 1.00 69.94 245 ILE A N 1
ATOM 1868 C CA . ILE A 1 245 ? -35.031 1.528 44.245 1.00 69.94 245 ILE A CA 1
ATOM 1869 C C . ILE A 1 245 ? -36.203 2.505 44.380 1.00 69.94 245 ILE A C 1
ATOM 1871 O O . ILE A 1 245 ? -36.481 2.969 45.478 1.00 69.94 245 ILE A O 1
ATOM 1875 N N . GLU A 1 246 ? -36.935 2.788 43.303 1.00 73.31 246 GLU A N 1
ATOM 1876 C CA . GLU A 1 246 ? -38.091 3.688 43.328 1.00 73.31 246 GLU A CA 1
ATOM 1877 C C . GLU A 1 246 ? -39.243 3.098 44.158 1.00 73.31 246 GLU A C 1
ATOM 1879 O O . GLU A 1 246 ? -39.872 3.808 44.943 1.00 73.31 246 GLU A O 1
ATOM 1884 N N . ARG A 1 247 ? -39.471 1.778 44.083 1.00 71.31 247 ARG A N 1
ATOM 1885 C CA . ARG A 1 247 ? -40.485 1.097 44.900 1.00 71.31 247 ARG A CA 1
ATOM 1886 C C . ARG A 1 247 ? -40.114 1.069 46.382 1.00 71.31 247 ARG A C 1
ATOM 1888 O O . ARG A 1 247 ? -40.990 1.283 47.220 1.00 71.31 247 ARG A O 1
ATOM 1895 N N . ASP A 1 248 ? -38.847 0.830 46.702 1.00 76.69 248 ASP A N 1
ATOM 1896 C CA . ASP A 1 248 ? -38.372 0.805 48.087 1.00 76.69 248 ASP A CA 1
ATOM 1897 C C . ASP A 1 248 ? -38.343 2.222 48.684 1.00 76.69 248 ASP A C 1
ATOM 1899 O O . ASP A 1 248 ? -38.796 2.419 49.812 1.00 76.69 248 ASP A O 1
ATOM 1903 N N . PHE A 1 249 ? -37.959 3.233 47.897 1.00 76.12 249 PHE A N 1
ATOM 1904 C CA . PHE A 1 249 ? -37.988 4.635 48.319 1.00 76.12 249 PHE A CA 1
ATOM 1905 C C . PHE A 1 249 ? -39.419 5.133 48.566 1.00 76.12 249 PHE A C 1
ATOM 1907 O O . PHE A 1 249 ? -39.680 5.772 49.583 1.00 76.12 249 PHE A O 1
ATOM 1914 N N . VAL A 1 250 ? -40.382 4.798 47.698 1.00 73.56 250 VAL A N 1
ATOM 1915 C CA . VAL A 1 250 ? -41.802 5.151 47.895 1.00 73.56 250 VAL A CA 1
ATOM 1916 C C . VAL A 1 250 ? -42.402 4.424 49.106 1.00 73.56 250 VAL A C 1
ATOM 1918 O O . VAL A 1 250 ? -43.164 5.022 49.868 1.00 73.56 250 VAL A O 1
ATOM 1921 N N . ALA A 1 251 ? -42.041 3.158 49.336 1.00 72.31 251 ALA A N 1
ATOM 1922 C CA . ALA A 1 251 ? -42.504 2.402 50.499 1.00 72.31 251 ALA A CA 1
ATOM 1923 C C . ALA A 1 251 ? -41.933 2.939 51.824 1.00 72.31 251 ALA A C 1
ATOM 1925 O O . ALA A 1 251 ? -42.624 2.927 52.846 1.00 72.31 251 ALA A O 1
ATOM 1926 N N . GLU A 1 252 ? -40.692 3.427 51.820 1.00 77.19 252 GLU A N 1
ATOM 1927 C CA . GLU A 1 252 ? -40.056 4.037 52.989 1.00 77.19 252 GLU A CA 1
ATOM 1928 C C . GLU A 1 252 ? -40.569 5.465 53.244 1.00 77.19 252 GLU A C 1
ATOM 1930 O O . GLU A 1 252 ? -40.8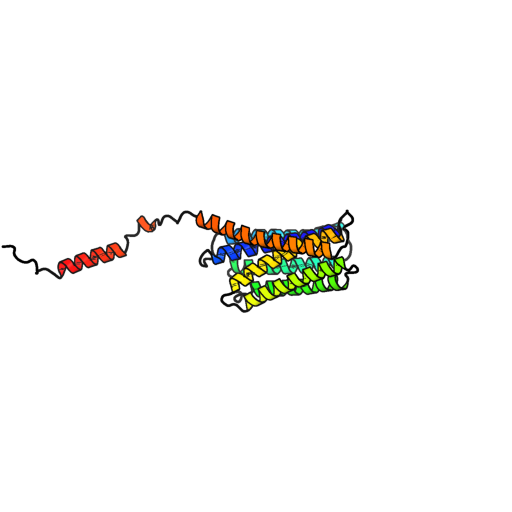52 5.831 54.388 1.00 77.19 252 GLU A O 1
ATOM 1935 N N . TYR A 1 253 ? -40.825 6.239 52.184 1.00 67.06 253 TYR A N 1
ATOM 1936 C CA . TYR A 1 253 ? -41.445 7.564 52.282 1.00 67.06 253 TYR A CA 1
ATOM 1937 C C . TYR A 1 253 ? -42.892 7.491 52.802 1.00 67.06 253 TYR A C 1
ATOM 1939 O O . TYR A 1 253 ? -43.296 8.285 53.649 1.00 67.06 253 TYR A O 1
ATOM 1947 N N . SER A 1 254 ? -43.657 6.474 52.386 1.00 66.06 254 SER A N 1
ATOM 1948 C CA . SER A 1 254 ? -45.025 6.239 52.871 1.00 66.06 254 SER A CA 1
ATOM 1949 C C . SER A 1 254 ? -45.095 5.841 54.351 1.00 66.06 254 SER A C 1
ATOM 1951 O O . SER A 1 254 ? -46.145 6.012 54.966 1.00 66.06 254 SER A O 1
ATOM 1953 N N . LYS A 1 255 ? -44.019 5.297 54.936 1.00 70.81 255 LYS A N 1
ATOM 1954 C CA . LYS A 1 255 ? -43.970 4.955 56.369 1.00 70.81 255 LYS A CA 1
ATOM 1955 C C . LYS A 1 255 ? -43.541 6.130 57.245 1.00 70.81 255 LYS A C 1
ATOM 1957 O O . LYS A 1 255 ? -43.885 6.152 58.423 1.00 70.81 255 LYS A O 1
ATOM 1962 N N . SER A 1 256 ? -42.799 7.090 56.691 1.00 68.06 256 SER A N 1
ATOM 1963 C CA . SER A 1 256 ? -42.267 8.240 57.432 1.00 68.06 256 SER A CA 1
ATOM 1964 C C . SER A 1 256 ? -43.197 9.458 57.461 1.00 68.06 256 SER A C 1
ATOM 1966 O O . SER A 1 256 ? -42.916 10.410 58.185 1.00 68.06 256 SER A O 1
ATOM 1968 N N . THR A 1 257 ? -44.341 9.419 56.766 1.00 62.41 257 THR A N 1
ATOM 1969 C CA . THR A 1 257 ? -45.371 10.477 56.808 1.00 62.41 257 THR A CA 1
ATOM 1970 C C . THR A 1 257 ? -46.764 9.944 57.197 1.00 62.41 257 THR A C 1
ATOM 1972 O O . THR A 1 257 ? -47.632 9.811 56.338 1.00 62.41 257 THR A O 1
ATOM 1975 N N . PRO A 1 258 ? -47.037 9.644 58.486 1.00 57.75 258 PRO A N 1
ATOM 1976 C CA . PRO A 1 258 ? -48.360 9.172 58.912 1.00 57.75 258 PRO A CA 1
ATOM 1977 C C . PRO A 1 258 ? -49.428 10.269 59.061 1.00 57.75 258 PRO A C 1
ATOM 1979 O O . PRO A 1 258 ? -50.604 9.946 59.185 1.00 57.75 258 PRO A O 1
ATOM 1982 N N . GLU A 1 259 ? -49.079 11.556 59.071 1.00 59.44 259 GLU A N 1
ATOM 1983 C CA . GLU A 1 259 ? -50.017 12.605 59.489 1.00 59.44 259 GLU A CA 1
ATOM 1984 C C . GLU A 1 259 ? -49.841 13.870 58.657 1.00 59.44 259 GLU A C 1
ATOM 1986 O O . GLU A 1 259 ? -48.968 14.675 58.951 1.00 59.44 259 GLU A O 1
ATOM 1991 N N . LEU A 1 260 ? -50.655 14.035 57.610 1.00 54.84 260 LEU A N 1
ATOM 1992 C CA . LEU A 1 260 ? -51.050 15.331 57.027 1.00 54.84 260 LEU A CA 1
ATOM 1993 C C . LEU A 1 260 ? -52.121 15.113 55.939 1.00 54.84 260 LEU A C 1
ATOM 1995 O O . LEU A 1 260 ? -52.060 15.674 54.849 1.00 54.84 260 LEU A O 1
ATOM 1999 N N . LEU A 1 261 ? -53.127 14.277 56.218 1.00 54.28 261 LEU A N 1
ATOM 2000 C CA . LEU A 1 261 ? -54.373 14.311 55.451 1.00 54.28 261 LEU A CA 1
ATOM 2001 C C . LEU A 1 261 ? -55.345 15.248 56.183 1.00 54.28 261 LEU A C 1
ATOM 2003 O O . LEU A 1 261 ? -55.706 14.959 57.325 1.00 54.28 261 LEU A O 1
ATOM 2007 N N . PRO A 1 262 ? -55.743 16.386 55.584 1.00 56.81 262 PRO A N 1
ATOM 2008 C CA . PRO A 1 262 ? -56.705 17.285 56.200 1.00 56.81 262 PRO A CA 1
ATOM 2009 C C . PRO A 1 262 ? -58.065 16.589 56.305 1.00 56.81 262 PRO A C 1
ATOM 2011 O O . PRO A 1 262 ? -58.569 16.024 55.332 1.00 56.81 262 PRO A O 1
ATOM 2014 N N . ALA A 1 263 ? -58.648 16.637 57.503 1.00 54.47 263 ALA A N 1
ATOM 2015 C CA . ALA A 1 263 ? -60.018 16.219 57.749 1.00 54.47 263 ALA A CA 1
ATOM 2016 C C . ALA A 1 263 ? -60.955 16.983 56.800 1.00 54.47 263 ALA A C 1
ATOM 2018 O O . ALA A 1 263 ? -60.956 18.215 56.767 1.00 54.47 263 ALA A O 1
ATOM 2019 N N . SER A 1 264 ? -61.715 16.239 56.002 1.00 59.44 264 SER A N 1
ATOM 2020 C CA . SER A 1 264 ? -62.784 16.778 55.169 1.00 59.44 264 SER A CA 1
ATOM 2021 C C . SER A 1 264 ? -63.964 17.164 56.066 1.00 59.44 264 SER A C 1
ATOM 2023 O O . SER A 1 264 ? -64.430 16.345 56.859 1.00 59.44 264 SER A O 1
ATOM 2025 N N . CYS A 1 265 ? -64.395 18.423 55.950 1.00 52.22 265 CYS A N 1
ATOM 2026 C CA . CYS A 1 265 ? -65.719 18.890 56.366 1.00 52.22 265 CYS A CA 1
ATOM 2027 C C . CYS A 1 265 ? -66.782 18.462 55.351 1.00 52.22 265 CYS A C 1
ATOM 2029 O O . CYS A 1 265 ? -66.438 18.387 54.147 1.00 52.22 265 CYS A O 1
#

Sequence (265 aa):
MSKFRAHVSPGTLLVAVGLGMAWETVARWRGGGSSRGPTSHARGHCVIIVCLLALVCEVVLFRGFRGDSMSVETVQEVVLYGWVLLMVLAQICVAEFGIPFPPRSFSVYVMLALMGQGILFFDELLRARSPSAFTMYTLLELVIGMGMASAWMEVKGGDNVQAAALFRSYCFLLQGSWIIQIGFALHSPWKWEEDVSRAMTVFVGHMLLASFGILGLNCLVAYFQASEPAAEDDSVGAPDLVKVIERDFVAEYSKSTPELLPASC

pLDDT: mean 78.74, std 13.16, range [50.47, 97.75]

Radius of gyration: 27.62 Å; chains: 1; bounding box: 87×44×87 Å

Foldseek 3Di:
DVLLCLLLLLLVLLQLVLLLLLLLLLLCVPVVHPLDDPVVVVSLVVNLVSLVCSLCCLVCVVCVPPVDDDDPSSVLSNLLSVLSNVLSVVVCCCRPVVNDDDPLVSLVSQLVSLVSVLVSLVVVLVVDPDPLSVLLSVLLSVLSVQLNVLSVDCVVDDPCNSVSSNSNSLSSNLNSVSSSVSSCCVPPPDPDPRDNVVSVVVSVVSSVVSVVSSVVSSVVSVVVVVPPPPPPPPCVVPPPVVVVVVVVVVVVVVVVDPDDDDDDD

InterPro domains:
  IPR006904 Protein of unknown function DUF716 [PF04819] (122-189)
  IPR042127 Transmembrane protein 45 [PTHR16007] (1-225)

Secondary structure (DSSP, 8-state):
-HHHHHHHHHHHHHHHHHHHHHHHHHHHHHTTT----TTTHHHHHHHHHHHHHHHHIIIIIIHHHH-PPPPHHHHHHHHHHHHHHHHHHHHHHHHTS---PPTTHHHHHHHHHHHHHHHHHHHHHHH--SHHHHHHHHHHHHHHHHHHHHHHHHHH-STTHHHHHHHHHHHHHHHHHHHHHHHHHHH-SS-----HHHHHHHHHHHHHHHHHHHHHHHHHHHHHHHHS-----GGGGS--HHHHHHHHHHHHHHHH-----PPP-

Organism: NCBI:txid69355